Protein AF-A0A2M8LFD6-F1 (afdb_monomer_lite)

Foldseek 3Di:
DDDLLLVQLVCPPPPPNDLVSLLVLLVVLLDPDDDLQSLQASFQSNPPVDADFLSNLVSVLCSQPPPPDDWPAQEDPFQEEEEEELDFAQQPDDPVQRLVVQVVQLPDPPGAQYEYEWEADLADRRISQSVCCVVVVDHLLVQASVVQSVCCVVRSYGYHHQCNRGVSVVSCSSNNNNHPTRGSCSLSRVLSPSYDYPNYAYEYQYQDPVNQVSSVVNCVVSVHHYGYDWDADVPRGIGSHD

InterPro domains:
  IPR000312 Glycosyl transferase, family 3 [PF00591] (81-219)
  IPR005940 Anthranilate phosphoribosyl transferase [PTHR43285] (12-227)
  IPR035902 Nucleoside phosphorylase/phosphoribosyltransferase catalytic domain superfamily [G3DSA:3.40.1030.10] (76-242)
  IPR035902 Nucleoside phosphorylase/phosphoribosyltransferase catalytic domain superfamily [SSF52418] (80-228)

Sequence (242 aa):
MADLFTKATAMLGRNTFNERLLRRCLTALAGPRYNPETAGEFLAAQLDRRVPGIEEVLTALDFLCPVKRRLQRIIVEERVLCTSGTGGSTAKAGVNVTSLATLVAASVPGSARYLKYGNVGSRRQVGSSDLWQQLLKVEPMQLTPLLAKQTLASCGFAVVHAQTVTKRFALVQGARRHATGPTIFNLAGPLTCPFEGQRARYAIGVCRSDLLLNYAGCMSWRGMRGACYTGRIPGRGESDEV

Secondary structure (DSSP, 8-state):
---HHHHHHHHTTSTT--HHHHHHHHHHHTSS---HHHHHHHHHHHHHSS---HHHHHHHHHHHS-TTS----EE-SS-EEEEEE------S----HHHHHHHHHHHSTTPPEEEEEE---SSSS-SHHHHHHHHH---GGG--HHHHHHHHHHHSEEEEEHHHH-THHHHTHHHHHH-SS--HHHHHHHHT--EESTTEEEEEE-S-GGGHHHHHHHHHHTT--EEEE-EEETTTEEES--

Structure (mmCIF, N/CA/C/O backbone):
data_AF-A0A2M8LFD6-F1
#
_entry.id   AF-A0A2M8LFD6-F1
#
loop_
_atom_site.group_PDB
_atom_site.id
_atom_site.type_symbol
_atom_site.label_atom_id
_atom_site.label_alt_id
_atom_site.label_comp_id
_atom_site.label_asym_id
_atom_site.label_entity_id
_atom_site.label_seq_id
_atom_site.pdbx_PDB_ins_code
_atom_site.Cartn_x
_atom_site.Cartn_y
_atom_site.Cartn_z
_atom_site.occupancy
_atom_site.B_iso_or_equiv
_atom_site.auth_seq_id
_atom_site.auth_comp_id
_atom_site.auth_asym_id
_atom_site.auth_atom_id
_atom_site.pdbx_PDB_model_num
ATOM 1 N N . MET A 1 1 ? 24.549 -4.217 -24.745 1.00 56.44 1 MET A N 1
ATOM 2 C CA . MET A 1 1 ? 23.154 -4.723 -24.774 1.00 56.44 1 MET A CA 1
ATOM 3 C C . MET A 1 1 ? 22.370 -4.067 -23.647 1.00 56.44 1 MET A C 1
ATOM 5 O O . MET A 1 1 ? 22.888 -4.041 -22.542 1.00 56.44 1 MET A O 1
ATOM 9 N N . ALA A 1 2 ? 21.158 -3.560 -23.904 1.00 71.50 2 ALA A N 1
ATOM 10 C CA . ALA A 1 2 ? 20.295 -3.012 -22.851 1.00 71.50 2 ALA A CA 1
ATOM 11 C C . ALA A 1 2 ? 19.877 -4.103 -21.846 1.00 71.50 2 ALA A C 1
ATOM 13 O O . ALA A 1 2 ? 19.586 -5.239 -22.255 1.00 71.50 2 ALA A O 1
ATOM 14 N N . ASP A 1 3 ? 19.852 -3.761 -20.556 1.00 92.31 3 ASP A N 1
ATOM 15 C CA . ASP A 1 3 ? 19.447 -4.681 -19.494 1.00 92.31 3 ASP A CA 1
ATOM 16 C C . ASP A 1 3 ? 17.929 -4.956 -19.512 1.00 92.31 3 ASP A C 1
ATOM 18 O O . ASP A 1 3 ? 17.170 -4.385 -20.305 1.00 92.31 3 ASP A O 1
ATOM 22 N N . LEU A 1 4 ? 17.484 -5.903 -18.680 1.00 94.75 4 LEU A N 1
ATOM 23 C CA . LEU A 1 4 ? 16.084 -6.327 -18.614 1.00 94.75 4 LEU A CA 1
ATOM 24 C C . LEU A 1 4 ? 15.128 -5.159 -18.326 1.00 94.75 4 LEU A C 1
ATOM 26 O O . LEU A 1 4 ? 14.065 -5.091 -18.943 1.00 94.75 4 LEU A O 1
ATOM 30 N N . PHE A 1 5 ? 15.487 -4.266 -17.405 1.00 96.00 5 PHE A N 1
ATOM 31 C CA . PHE A 1 5 ? 14.633 -3.165 -16.973 1.00 96.00 5 PHE A CA 1
ATOM 32 C C . PHE A 1 5 ? 14.543 -2.094 -18.051 1.00 96.00 5 PHE A C 1
ATOM 34 O O . PHE A 1 5 ? 13.436 -1.684 -18.383 1.00 96.00 5 PHE A O 1
ATOM 41 N N . THR A 1 6 ? 15.654 -1.731 -18.698 1.00 95.31 6 THR A N 1
ATOM 42 C CA . THR A 1 6 ? 15.631 -0.801 -19.841 1.00 95.31 6 THR A CA 1
ATOM 43 C C . THR A 1 6 ? 14.731 -1.316 -20.969 1.00 95.31 6 THR A C 1
ATOM 45 O O . THR A 1 6 ? 13.903 -0.574 -21.502 1.00 95.31 6 THR A O 1
ATOM 48 N N . LYS A 1 7 ? 14.841 -2.609 -21.309 1.00 93.62 7 LYS A N 1
ATOM 49 C CA . LYS A 1 7 ? 13.980 -3.245 -22.321 1.00 93.62 7 LYS A CA 1
ATOM 50 C C . LYS A 1 7 ? 12.508 -3.226 -21.906 1.00 93.62 7 LYS A C 1
ATOM 52 O O . LYS A 1 7 ? 11.657 -2.896 -22.727 1.00 93.62 7 LYS A O 1
ATOM 57 N N . ALA A 1 8 ? 12.210 -3.552 -20.649 1.00 94.19 8 ALA A N 1
ATOM 58 C CA . ALA A 1 8 ? 10.845 -3.547 -20.131 1.00 94.19 8 ALA A CA 1
ATOM 59 C C . ALA A 1 8 ? 10.237 -2.135 -20.119 1.00 94.19 8 ALA A C 1
ATOM 61 O O . ALA A 1 8 ? 9.099 -1.962 -20.550 1.00 94.19 8 ALA A O 1
ATOM 62 N N . THR A 1 9 ? 11.007 -1.117 -19.726 1.00 94.38 9 THR A N 1
ATOM 63 C CA . THR A 1 9 ? 10.595 0.294 -19.752 1.00 94.38 9 THR A CA 1
ATOM 64 C C . THR A 1 9 ? 10.215 0.755 -21.157 1.00 94.38 9 THR A C 1
ATOM 66 O O . THR A 1 9 ? 9.215 1.451 -21.320 1.00 94.38 9 THR A O 1
ATOM 69 N N . ALA A 1 10 ? 10.963 0.344 -22.187 1.00 91.75 10 ALA A N 1
ATOM 70 C CA . ALA A 1 10 ? 10.659 0.673 -23.583 1.00 91.75 10 ALA A CA 1
ATOM 71 C C . ALA A 1 10 ? 9.382 -0.012 -24.117 1.00 91.75 10 ALA A C 1
ATOM 73 O O . ALA A 1 10 ? 8.817 0.424 -25.121 1.00 91.75 10 ALA A O 1
ATOM 74 N N . MET A 1 11 ? 8.932 -1.085 -23.461 1.00 91.44 11 MET A N 1
ATOM 75 C CA . MET A 1 11 ? 7.720 -1.825 -23.820 1.00 91.44 11 MET A CA 1
ATOM 76 C C . MET A 1 11 ? 6.467 -1.331 -23.085 1.00 91.44 11 MET A C 1
ATOM 78 O O . MET A 1 11 ? 5.365 -1.679 -23.506 1.00 91.44 11 MET A O 1
ATOM 82 N N . LEU A 1 12 ? 6.602 -0.529 -22.020 1.00 87.81 12 LEU A N 1
ATOM 83 C CA . LEU A 1 12 ? 5.459 0.025 -21.286 1.00 87.81 12 LEU A CA 1
ATOM 84 C C . LEU A 1 12 ? 4.526 0.800 -22.229 1.00 87.81 12 LEU A C 1
ATOM 86 O O . LEU A 1 12 ? 4.975 1.622 -23.023 1.00 87.81 12 LEU A O 1
ATOM 90 N N . GLY A 1 13 ? 3.220 0.534 -22.138 1.00 74.25 13 GLY A N 1
ATOM 91 C CA . GLY A 1 13 ? 2.218 1.161 -23.014 1.00 74.25 13 GLY A CA 1
ATOM 92 C C . GLY A 1 13 ? 2.056 0.498 -24.386 1.00 74.25 13 GLY A C 1
ATOM 93 O O . GLY A 1 13 ? 1.177 0.895 -25.140 1.00 74.25 13 GLY A O 1
ATOM 94 N N . ARG A 1 14 ? 2.850 -0.530 -24.703 1.00 78.62 14 ARG A N 1
ATOM 95 C CA . ARG A 1 14 ? 2.693 -1.360 -25.906 1.00 78.62 14 ARG A CA 1
ATOM 96 C C . ARG A 1 14 ? 2.055 -2.699 -25.533 1.00 78.62 14 ARG A C 1
ATOM 98 O O . ARG A 1 14 ? 2.256 -3.182 -24.420 1.00 78.62 14 ARG A O 1
ATOM 105 N N . ASN A 1 15 ? 1.397 -3.359 -26.490 1.00 69.06 15 ASN A N 1
ATOM 106 C CA . ASN A 1 15 ? 0.814 -4.703 -26.306 1.00 69.06 15 ASN A CA 1
ATOM 107 C C . ASN A 1 15 ? 1.843 -5.778 -25.894 1.00 69.06 15 ASN A C 1
ATOM 109 O O . ASN A 1 15 ? 1.478 -6.874 -25.483 1.00 69.06 15 ASN A O 1
ATOM 113 N N . THR A 1 16 ? 3.140 -5.481 -26.000 1.00 72.62 16 THR A N 1
ATOM 114 C CA . THR A 1 16 ? 4.230 -6.381 -25.610 1.00 72.62 16 THR A CA 1
ATOM 115 C C . THR A 1 16 ? 4.526 -6.380 -24.108 1.00 72.62 16 THR A C 1
ATOM 117 O O . THR A 1 16 ? 5.217 -7.285 -23.641 1.00 72.62 16 THR A O 1
ATOM 120 N N . PHE A 1 17 ? 4.049 -5.392 -23.339 1.00 85.06 17 PHE A N 1
ATOM 121 C CA . PHE A 1 17 ? 4.163 -5.416 -21.880 1.00 85.06 17 PHE A CA 1
ATOM 122 C C . PHE A 1 17 ? 2.996 -6.198 -21.273 1.00 85.06 17 PHE A C 1
ATOM 124 O O . PHE A 1 17 ? 1.842 -5.807 -21.414 1.00 85.06 17 PHE A O 1
ATOM 131 N N . ASN A 1 18 ? 3.303 -7.308 -20.604 1.00 88.19 18 ASN A N 1
ATOM 132 C CA . ASN A 1 18 ? 2.319 -8.221 -20.025 1.00 88.19 18 ASN A CA 1
ATOM 133 C C . ASN A 1 18 ? 2.761 -8.731 -18.644 1.00 88.19 18 ASN A C 1
ATOM 135 O O . ASN A 1 18 ? 3.908 -8.518 -18.230 1.00 88.19 18 ASN A O 1
ATOM 139 N N . GLU A 1 19 ? 1.869 -9.457 -17.958 1.00 89.81 19 GLU A N 1
ATOM 140 C CA . GLU A 1 19 ? 2.134 -10.051 -16.639 1.00 89.81 19 GLU A CA 1
ATOM 141 C C . GLU A 1 19 ? 3.457 -10.829 -16.613 1.00 89.81 19 GLU A C 1
ATOM 143 O O . GLU A 1 19 ? 4.256 -10.686 -15.686 1.00 89.81 19 GLU A O 1
ATOM 148 N N . ARG A 1 20 ? 3.723 -11.651 -17.636 1.00 92.19 20 ARG A N 1
ATOM 149 C CA . ARG A 1 20 ? 4.913 -12.510 -17.672 1.00 92.19 20 ARG A CA 1
ATOM 150 C C . ARG A 1 20 ? 6.201 -11.689 -17.662 1.00 92.19 20 ARG A C 1
ATOM 152 O O . ARG A 1 20 ? 7.157 -12.069 -16.983 1.00 92.19 20 ARG A O 1
ATOM 159 N N . LEU A 1 21 ? 6.247 -10.586 -18.409 1.00 94.06 21 LEU A N 1
ATOM 160 C CA . LEU A 1 21 ? 7.395 -9.683 -18.407 1.00 94.06 21 LEU A CA 1
ATOM 161 C C . LEU A 1 21 ? 7.535 -8.974 -17.056 1.00 94.06 21 LEU A C 1
ATOM 163 O O . LEU A 1 21 ? 8.629 -8.988 -16.490 1.00 94.06 21 LEU A O 1
ATOM 167 N N . LEU A 1 22 ? 6.439 -8.441 -16.505 1.00 95.19 22 LEU A N 1
ATOM 168 C CA . LEU A 1 22 ? 6.448 -7.807 -15.187 1.00 95.19 22 LEU A CA 1
ATOM 169 C C . LEU A 1 22 ? 6.961 -8.774 -14.115 1.00 95.19 22 LEU A C 1
ATOM 171 O O . LEU A 1 22 ? 7.905 -8.448 -13.398 1.00 95.19 22 LEU A O 1
ATOM 175 N N . ARG A 1 23 ? 6.425 -9.997 -14.053 1.00 95.12 23 ARG A N 1
ATOM 176 C CA . ARG A 1 23 ? 6.846 -11.034 -13.103 1.00 95.12 23 ARG A CA 1
ATOM 177 C C . ARG A 1 23 ? 8.343 -11.320 -13.204 1.00 95.12 23 ARG A C 1
ATOM 179 O O . ARG A 1 23 ? 9.008 -11.385 -12.174 1.00 95.12 23 ARG A O 1
ATOM 186 N N . ARG A 1 24 ? 8.900 -11.414 -14.419 1.00 95.50 24 ARG A N 1
ATOM 187 C CA . ARG A 1 24 ? 10.352 -11.576 -14.630 1.00 95.50 24 ARG A CA 1
ATOM 188 C C . ARG A 1 24 ? 11.151 -10.397 -14.077 1.00 95.50 24 ARG A C 1
ATOM 190 O O . ARG A 1 24 ? 12.152 -10.627 -13.401 1.00 95.50 24 ARG A O 1
ATOM 197 N N . CYS A 1 25 ? 10.718 -9.162 -14.330 1.00 95.88 25 CYS A N 1
ATOM 198 C CA . CYS A 1 25 ? 11.353 -7.966 -13.773 1.00 95.88 25 CYS A CA 1
ATOM 199 C C . CYS A 1 25 ? 11.304 -7.972 -12.239 1.00 95.88 25 CYS A C 1
ATOM 201 O O . CYS A 1 25 ? 12.325 -7.744 -11.596 1.00 95.88 25 CYS A O 1
ATOM 203 N N . LEU A 1 26 ? 10.154 -8.300 -11.641 1.00 94.88 26 LEU A N 1
ATOM 204 C CA . LEU A 1 26 ? 10.018 -8.372 -10.185 1.00 94.88 26 LEU A CA 1
ATOM 205 C C . LEU A 1 26 ? 10.887 -9.486 -9.584 1.00 94.88 26 LEU A C 1
ATOM 207 O O . LEU A 1 26 ? 11.557 -9.264 -8.581 1.00 94.88 26 LEU A O 1
ATOM 211 N N . THR A 1 27 ? 10.951 -10.667 -10.206 1.00 93.56 27 THR A N 1
ATOM 212 C CA . THR A 1 27 ? 11.872 -11.735 -9.787 1.00 93.56 27 THR A CA 1
ATOM 213 C C . THR A 1 27 ? 13.329 -11.276 -9.845 1.00 93.56 27 THR A C 1
ATOM 215 O O . THR A 1 27 ? 14.079 -11.562 -8.914 1.00 93.56 27 THR A O 1
ATOM 218 N N . ALA A 1 28 ? 13.721 -10.523 -10.877 1.00 94.38 28 ALA A N 1
ATOM 219 C CA . ALA A 1 28 ? 15.073 -9.981 -10.990 1.00 94.38 28 ALA A CA 1
ATOM 220 C C . ALA A 1 28 ? 15.418 -8.993 -9.859 1.00 94.38 28 ALA A C 1
ATOM 222 O O . ALA A 1 28 ? 16.553 -9.006 -9.391 1.00 94.38 28 ALA A O 1
ATOM 223 N N . LEU A 1 29 ? 14.449 -8.217 -9.345 1.00 92.00 29 LEU A N 1
ATOM 224 C CA . LEU A 1 29 ? 14.652 -7.348 -8.169 1.00 92.00 29 LEU A CA 1
ATOM 225 C C . LEU A 1 29 ? 15.006 -8.129 -6.894 1.00 92.00 29 LEU A C 1
ATOM 227 O O . LEU A 1 29 ? 15.661 -7.592 -6.008 1.00 92.00 29 LEU A O 1
ATOM 231 N N . ALA A 1 30 ? 14.560 -9.383 -6.782 1.00 87.06 30 ALA A N 1
ATOM 232 C CA . ALA A 1 30 ? 14.911 -10.267 -5.669 1.00 87.06 30 ALA A CA 1
ATOM 233 C C . ALA A 1 30 ? 16.220 -11.044 -5.904 1.00 87.06 30 ALA A C 1
ATOM 235 O O . ALA A 1 30 ? 16.654 -11.784 -5.022 1.00 87.06 30 ALA A O 1
ATOM 236 N N . GLY A 1 31 ? 16.809 -10.927 -7.096 1.00 86.81 31 GLY A N 1
ATOM 237 C CA . GLY A 1 31 ? 18.052 -11.590 -7.462 1.00 86.81 31 GLY A CA 1
ATOM 238 C C . GLY A 1 31 ? 19.289 -10.888 -6.892 1.00 86.81 31 GLY A C 1
ATOM 239 O O . GLY A 1 31 ? 19.221 -9.733 -6.472 1.00 86.81 31 GLY A O 1
ATOM 240 N N . PRO A 1 32 ? 20.453 -11.560 -6.912 1.00 80.31 32 PRO A N 1
ATOM 241 C CA . PRO A 1 32 ? 21.686 -11.033 -6.325 1.00 80.31 32 PRO A CA 1
ATOM 242 C C . PRO A 1 32 ? 22.299 -9.867 -7.115 1.00 80.31 32 PRO A C 1
ATOM 244 O O . PRO A 1 32 ? 23.189 -9.195 -6.602 1.00 80.31 32 PRO A O 1
ATOM 247 N N . ARG A 1 33 ? 21.890 -9.649 -8.375 1.00 85.75 33 ARG A N 1
ATOM 248 C CA . ARG A 1 33 ? 22.454 -8.615 -9.254 1.00 85.75 33 ARG A CA 1
ATOM 249 C C . ARG A 1 33 ? 21.380 -7.993 -10.143 1.00 85.75 33 ARG A C 1
ATOM 251 O O . ARG A 1 33 ? 20.743 -8.693 -10.927 1.00 85.75 33 ARG A O 1
ATOM 258 N N . TYR A 1 34 ? 21.244 -6.676 -10.056 1.00 93.25 34 TYR A N 1
ATOM 259 C CA . TYR A 1 34 ? 20.526 -5.827 -11.004 1.00 93.25 34 TYR A CA 1
ATOM 260 C C . TYR A 1 34 ? 21.128 -4.417 -10.988 1.00 93.25 34 TYR A C 1
ATOM 262 O O . TYR A 1 34 ? 21.808 -4.056 -10.029 1.00 93.25 34 TYR A O 1
ATOM 270 N N . ASN A 1 35 ? 20.883 -3.624 -12.033 1.00 94.00 35 ASN A N 1
ATOM 271 C CA . ASN A 1 35 ? 21.211 -2.200 -12.014 1.00 94.00 35 ASN A CA 1
ATOM 272 C C . ASN A 1 35 ? 20.077 -1.438 -11.291 1.00 94.00 35 ASN A C 1
ATOM 274 O O . ASN A 1 35 ? 18.942 -1.453 -11.778 1.00 94.00 35 ASN A O 1
ATOM 278 N N . PRO A 1 36 ? 20.333 -0.812 -10.126 1.00 92.94 36 PRO A N 1
ATOM 279 C CA . PRO A 1 36 ? 19.291 -0.159 -9.344 1.00 92.94 36 PRO A CA 1
ATOM 280 C C . PRO A 1 36 ? 18.725 1.101 -10.002 1.00 92.94 36 PRO A C 1
ATOM 282 O O . PRO A 1 36 ? 17.562 1.413 -9.755 1.00 92.94 36 PRO A O 1
ATOM 285 N N . GLU A 1 37 ? 19.486 1.777 -10.864 1.00 94.12 37 GLU A N 1
ATOM 286 C CA . GLU A 1 37 ? 19.035 2.968 -11.587 1.00 94.12 37 GLU A CA 1
ATOM 287 C C . GLU A 1 37 ? 17.986 2.601 -12.634 1.00 94.12 37 GLU A C 1
ATOM 289 O O . GLU A 1 37 ? 16.846 3.058 -12.552 1.00 94.12 37 GLU A O 1
ATOM 294 N N . THR A 1 38 ? 18.317 1.677 -13.541 1.00 96.50 38 THR A N 1
ATOM 295 C CA . THR A 1 38 ? 17.389 1.231 -14.595 1.00 96.50 38 THR A CA 1
ATOM 296 C C . THR A 1 38 ? 16.173 0.510 -14.008 1.00 96.50 38 THR A C 1
ATOM 298 O O . THR A 1 38 ? 15.054 0.658 -14.505 1.00 96.50 38 THR A O 1
ATOM 301 N N . ALA A 1 39 ? 16.347 -0.213 -12.896 1.00 95.88 39 ALA A N 1
ATOM 302 C CA . ALA A 1 39 ? 15.242 -0.778 -12.128 1.00 95.88 39 ALA A CA 1
ATOM 303 C C . ALA A 1 39 ? 14.348 0.301 -11.494 1.00 95.88 39 ALA A C 1
ATOM 305 O O . ALA A 1 39 ? 13.123 0.178 -11.524 1.00 95.88 39 ALA A O 1
ATOM 306 N N . GLY A 1 40 ? 14.933 1.357 -10.926 1.00 94.62 40 GLY A N 1
ATOM 307 C CA . GLY A 1 40 ? 14.196 2.485 -10.363 1.00 94.62 40 GLY A CA 1
ATOM 308 C C . GLY A 1 40 ? 13.379 3.227 -11.418 1.00 94.62 40 GLY A C 1
ATOM 309 O O . GLY A 1 40 ? 12.187 3.470 -11.213 1.00 94.62 40 GLY A O 1
ATOM 310 N N . GLU A 1 41 ? 13.981 3.507 -12.573 1.00 95.25 41 GLU A N 1
ATOM 311 C CA . GLU A 1 41 ? 13.302 4.091 -13.734 1.00 95.25 41 GLU A CA 1
ATOM 312 C C . GLU A 1 41 ? 12.127 3.228 -14.196 1.00 95.25 41 GLU A C 1
ATOM 314 O O . GLU A 1 41 ? 11.018 3.734 -14.373 1.00 95.25 41 GLU A O 1
ATOM 319 N N . PHE A 1 42 ? 12.338 1.915 -14.326 1.00 95.81 42 PHE A N 1
ATOM 320 C CA . PHE A 1 42 ? 11.281 0.969 -14.677 1.00 95.81 42 PHE A CA 1
ATOM 321 C C . PHE A 1 42 ? 10.114 0.995 -13.680 1.00 95.81 42 PHE A C 1
ATOM 323 O O . PHE A 1 42 ? 8.945 0.959 -14.073 1.00 95.81 42 PHE A O 1
ATOM 330 N N . LEU A 1 43 ? 10.407 1.059 -12.379 1.00 94.50 43 LEU A N 1
ATOM 331 C CA . LEU A 1 43 ? 9.377 1.115 -11.343 1.00 94.50 43 LEU A CA 1
ATOM 332 C C . LEU A 1 43 ? 8.591 2.431 -11.357 1.00 94.50 43 LEU A C 1
ATOM 334 O O . LEU A 1 43 ? 7.380 2.401 -11.134 1.00 94.50 43 LEU A O 1
ATOM 338 N N . ALA A 1 44 ? 9.254 3.562 -11.610 1.00 92.56 44 ALA A N 1
ATOM 339 C CA . ALA A 1 44 ? 8.601 4.866 -11.709 1.00 92.56 44 ALA A CA 1
ATOM 340 C C . ALA A 1 44 ? 7.735 4.969 -12.975 1.00 92.56 44 ALA A C 1
ATOM 342 O O . ALA A 1 44 ? 6.581 5.389 -12.908 1.00 92.56 44 ALA A O 1
ATOM 343 N N . ALA A 1 45 ? 8.259 4.512 -14.117 1.00 93.31 45 ALA A N 1
ATOM 344 C CA . ALA A 1 45 ? 7.597 4.606 -15.416 1.00 93.31 45 ALA A CA 1
ATOM 345 C C . ALA A 1 45 ? 6.237 3.887 -15.467 1.00 93.31 45 ALA A C 1
ATOM 347 O O . ALA A 1 45 ? 5.362 4.294 -16.231 1.00 93.31 45 ALA A O 1
ATOM 348 N N . GLN A 1 46 ? 6.039 2.847 -14.647 1.00 91.69 46 GLN A N 1
ATOM 349 C CA . GLN A 1 46 ? 4.770 2.114 -14.553 1.00 91.69 46 GLN A CA 1
ATOM 350 C C . GLN A 1 46 ? 3.593 2.988 -14.114 1.00 91.69 46 GLN A C 1
ATOM 352 O O . GLN A 1 46 ? 2.477 2.746 -14.561 1.00 91.69 46 GLN A O 1
ATOM 357 N N . LEU A 1 47 ? 3.832 3.974 -13.244 1.00 90.56 47 LEU A N 1
ATOM 358 C CA . LEU A 1 47 ? 2.799 4.913 -12.799 1.00 90.56 47 LEU A CA 1
ATOM 359 C C . LEU A 1 47 ? 2.923 6.253 -13.527 1.00 90.56 47 LEU A C 1
ATOM 361 O O . LEU A 1 47 ? 1.911 6.872 -13.815 1.00 90.56 47 LEU A O 1
ATOM 365 N N . ASP A 1 48 ? 4.130 6.702 -13.857 1.00 88.25 48 ASP A N 1
ATOM 366 C CA . ASP A 1 48 ? 4.345 8.004 -14.501 1.00 88.25 48 ASP A CA 1
ATOM 367 C C . ASP A 1 48 ? 3.748 8.082 -15.917 1.00 88.25 48 ASP A C 1
ATOM 369 O O . ASP A 1 48 ? 3.174 9.093 -16.307 1.00 88.25 48 ASP A O 1
ATOM 373 N N . ARG A 1 49 ? 3.827 6.991 -16.689 1.00 87.75 49 ARG A N 1
ATOM 374 C CA . ARG A 1 49 ? 3.473 7.004 -18.120 1.00 87.75 49 ARG A CA 1
ATOM 375 C C . ARG A 1 49 ? 2.084 6.459 -18.436 1.00 87.75 49 ARG A C 1
ATOM 377 O O . ARG A 1 49 ? 1.631 6.588 -19.570 1.00 87.75 49 ARG A O 1
ATOM 384 N N . ARG A 1 50 ? 1.449 5.764 -17.490 1.00 90.06 50 ARG A N 1
ATOM 385 C CA . ARG A 1 50 ? 0.188 5.040 -17.712 1.00 90.06 50 ARG A CA 1
ATOM 386 C C . ARG A 1 50 ? -0.542 4.738 -16.410 1.00 90.06 50 ARG A C 1
ATOM 388 O O . ARG A 1 50 ? -0.001 4.885 -15.317 1.00 90.06 50 ARG A O 1
ATOM 395 N N . VAL A 1 51 ? -1.770 4.259 -16.561 1.00 91.69 51 VAL A N 1
ATOM 396 C CA . VAL A 1 51 ? -2.556 3.640 -15.494 1.00 91.69 51 VAL A CA 1
ATOM 397 C C . VAL A 1 51 ? -2.295 2.127 -15.540 1.00 91.69 51 VAL A C 1
ATOM 399 O O . VAL A 1 51 ? -2.648 1.498 -16.540 1.00 91.69 51 VAL A O 1
ATOM 402 N N . PRO A 1 52 ? -1.648 1.515 -14.530 1.00 93.06 52 PRO A N 1
ATOM 403 C CA . PRO A 1 52 ? -1.509 0.064 -14.468 1.00 93.06 52 PRO A CA 1
ATOM 404 C C . PRO A 1 52 ? -2.871 -0.623 -14.324 1.00 93.06 52 PRO A C 1
ATOM 406 O O . PRO A 1 52 ? -3.755 -0.156 -13.599 1.00 93.06 52 PRO A O 1
ATOM 409 N N . GLY A 1 53 ? -3.025 -1.754 -15.006 1.00 93.50 53 GLY A N 1
ATOM 410 C CA . GLY A 1 53 ? -4.183 -2.632 -14.900 1.00 93.50 53 GLY A CA 1
ATOM 411 C C . GLY A 1 53 ? -4.183 -3.459 -13.613 1.00 93.50 53 GLY A C 1
ATOM 412 O O . GLY A 1 53 ? -3.185 -3.549 -12.895 1.00 93.50 53 GLY A O 1
ATOM 413 N N . ILE A 1 54 ? -5.318 -4.110 -13.345 1.00 95.12 54 ILE A N 1
ATOM 414 C CA . ILE A 1 54 ? -5.527 -4.957 -12.159 1.00 95.12 54 ILE A CA 1
ATOM 415 C C . ILE A 1 54 ? -4.457 -6.053 -12.068 1.00 95.12 54 ILE A C 1
ATOM 417 O O . ILE A 1 54 ? -3.825 -6.212 -11.027 1.00 95.12 54 ILE A O 1
ATOM 421 N N . GLU A 1 55 ? -4.198 -6.770 -13.165 1.00 94.56 55 GLU A N 1
ATOM 422 C CA . GLU A 1 55 ? -3.217 -7.864 -13.205 1.00 94.56 55 GLU A CA 1
ATOM 423 C C . GLU A 1 55 ? -1.803 -7.403 -12.827 1.00 94.56 55 GLU A C 1
ATOM 425 O O . GLU A 1 55 ? -1.086 -8.112 -12.123 1.00 94.56 55 GLU A O 1
ATOM 430 N N . GLU A 1 56 ? -1.402 -6.192 -13.225 1.00 95.38 56 GLU A N 1
ATOM 431 C CA . GLU A 1 56 ? -0.082 -5.642 -12.897 1.00 95.38 56 GLU A CA 1
ATOM 432 C C . GLU A 1 56 ? 0.051 -5.379 -11.390 1.00 95.38 56 GLU A C 1
ATOM 434 O O . GLU A 1 56 ? 1.049 -5.759 -10.766 1.00 95.38 56 GLU A O 1
ATOM 439 N N . VAL A 1 57 ? -0.981 -4.787 -10.779 1.00 96.12 57 VAL A N 1
ATOM 440 C CA . VAL A 1 57 ? -1.023 -4.541 -9.329 1.00 96.12 57 VAL A CA 1
ATOM 441 C C . VAL A 1 57 ? -1.057 -5.862 -8.558 1.00 96.12 57 VAL A C 1
ATOM 443 O O . VAL A 1 57 ? -0.316 -6.019 -7.585 1.00 96.12 57 VAL A O 1
ATOM 446 N N . LEU A 1 58 ? 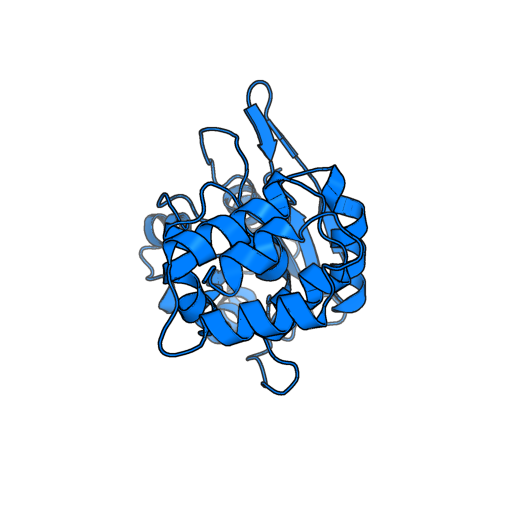-1.854 -6.835 -9.006 1.00 95.12 58 LEU A N 1
ATOM 447 C CA . LEU A 1 58 ? -1.926 -8.164 -8.395 1.00 95.12 58 LEU A CA 1
ATOM 448 C C . LEU A 1 58 ? -0.617 -8.949 -8.546 1.00 95.12 58 LEU A C 1
ATOM 450 O O . LEU A 1 58 ? -0.224 -9.660 -7.626 1.00 95.12 58 LEU A O 1
ATOM 454 N N . THR A 1 59 ? 0.118 -8.765 -9.643 1.00 95.75 59 THR A N 1
ATOM 455 C CA . THR A 1 59 ? 1.454 -9.353 -9.831 1.00 95.75 59 THR A CA 1
ATOM 456 C C . THR A 1 59 ? 2.458 -8.774 -8.838 1.00 95.75 59 THR A C 1
ATOM 458 O O . THR A 1 59 ? 3.255 -9.507 -8.248 1.00 95.75 59 THR A O 1
ATOM 461 N N . ALA A 1 60 ? 2.409 -7.459 -8.602 1.00 95.62 60 ALA A N 1
ATOM 462 C CA . ALA A 1 60 ? 3.213 -6.819 -7.565 1.00 95.62 60 ALA A CA 1
ATOM 463 C C . ALA A 1 60 ? 2.798 -7.266 -6.152 1.00 95.62 60 ALA A C 1
ATOM 465 O O . ALA A 1 60 ? 3.664 -7.468 -5.296 1.00 95.62 60 ALA A O 1
ATOM 466 N N . LEU A 1 61 ? 1.499 -7.471 -5.911 1.00 94.31 61 LEU A N 1
ATOM 467 C CA . LEU A 1 61 ? 0.981 -8.021 -4.659 1.00 94.31 61 LEU A CA 1
ATOM 468 C C . LEU A 1 61 ? 1.468 -9.454 -4.424 1.00 94.31 61 LEU A C 1
ATOM 470 O O . LEU A 1 61 ? 2.000 -9.722 -3.352 1.00 94.31 61 LEU A O 1
ATOM 474 N N . ASP A 1 62 ? 1.362 -10.346 -5.410 1.00 93.31 62 ASP A N 1
ATOM 475 C CA . ASP A 1 62 ? 1.875 -11.720 -5.327 1.00 93.31 62 ASP A CA 1
ATOM 476 C C . ASP A 1 62 ? 3.397 -11.732 -5.124 1.00 93.31 62 ASP A C 1
ATOM 478 O O . ASP A 1 62 ? 3.927 -12.516 -4.337 1.00 93.31 62 ASP A O 1
ATOM 482 N N . PHE A 1 63 ? 4.122 -10.791 -5.738 1.00 93.75 63 PHE A N 1
ATOM 483 C CA . PHE A 1 63 ? 5.535 -10.615 -5.431 1.00 93.75 63 PHE A CA 1
ATOM 484 C C . PHE A 1 63 ? 5.763 -10.219 -3.968 1.00 93.75 63 PHE A C 1
ATOM 486 O O . PHE A 1 63 ? 6.693 -10.737 -3.362 1.00 93.75 63 PHE A O 1
ATOM 493 N N . LEU A 1 64 ? 4.984 -9.313 -3.372 1.00 91.62 64 LEU A N 1
ATOM 494 C CA . LEU A 1 64 ? 5.171 -8.906 -1.971 1.00 91.62 64 LEU A CA 1
ATOM 495 C C . LEU A 1 64 ? 4.697 -9.973 -0.979 1.00 91.62 64 LEU A C 1
ATOM 497 O O . LEU A 1 64 ? 5.337 -10.198 0.053 1.00 91.62 64 LEU A O 1
ATOM 501 N N . CYS A 1 65 ? 3.596 -10.638 -1.295 1.00 87.88 65 CYS A N 1
ATOM 502 C CA . CYS A 1 65 ? 2.935 -11.642 -0.485 1.00 87.88 65 CYS A CA 1
ATOM 503 C C . CYS A 1 65 ? 2.525 -12.834 -1.366 1.00 87.88 65 CYS A C 1
ATOM 505 O O . CYS A 1 65 ? 1.364 -12.936 -1.765 1.00 87.88 65 CYS A O 1
ATOM 507 N N . PRO A 1 66 ? 3.457 -13.763 -1.640 1.00 82.06 66 PRO A N 1
ATOM 508 C CA . PRO A 1 66 ? 3.144 -14.941 -2.434 1.00 82.06 66 PRO A CA 1
ATOM 509 C C . PRO A 1 66 ? 2.065 -15.772 -1.746 1.00 82.06 66 PRO A C 1
ATOM 511 O O . PRO A 1 66 ? 2.194 -16.055 -0.553 1.00 82.06 66 PRO A O 1
ATOM 514 N N . VAL A 1 67 ? 1.060 -16.234 -2.495 1.00 65.31 67 VAL A N 1
ATOM 515 C CA . VAL A 1 67 ? -0.084 -17.021 -1.973 1.00 65.31 67 VAL A CA 1
ATOM 516 C C . VAL A 1 67 ? 0.359 -18.237 -1.140 1.00 65.31 67 VAL A C 1
ATOM 518 O O . VAL A 1 67 ? -0.307 -18.632 -0.187 1.00 65.31 67 VAL A O 1
ATOM 521 N N . LYS A 1 68 ? 1.535 -18.806 -1.438 1.00 55.81 68 LYS A N 1
ATOM 522 C CA . LYS A 1 68 ? 2.121 -19.943 -0.704 1.00 55.81 68 LYS A CA 1
ATOM 523 C C . LYS A 1 68 ? 2.643 -19.598 0.701 1.00 55.81 68 LYS A C 1
ATOM 525 O O . LYS A 1 68 ? 3.067 -20.500 1.420 1.00 55.81 68 LYS A O 1
ATOM 530 N N . ARG A 1 69 ? 2.673 -18.323 1.108 1.00 61.56 69 ARG A N 1
ATOM 531 C CA . ARG A 1 69 ? 3.123 -17.907 2.444 1.00 61.56 69 ARG A CA 1
ATOM 532 C C . ARG A 1 69 ? 1.943 -17.661 3.373 1.00 61.56 69 ARG A C 1
ATOM 534 O O . ARG A 1 69 ? 1.071 -16.844 3.102 1.00 61.56 69 ARG A O 1
ATOM 541 N N . ARG A 1 70 ? 1.982 -18.308 4.538 1.00 59.00 70 ARG A N 1
ATOM 542 C CA . ARG A 1 70 ? 1.061 -18.031 5.641 1.00 59.00 70 ARG A CA 1
ATOM 543 C C . ARG A 1 70 ? 1.427 -16.678 6.258 1.00 59.00 70 ARG A C 1
ATOM 545 O O . ARG A 1 70 ? 2.372 -16.595 7.039 1.00 59.00 70 ARG A O 1
ATOM 552 N N . LEU A 1 71 ? 0.708 -15.619 5.887 1.00 67.88 71 LEU A N 1
ATOM 553 C CA . LEU A 1 71 ? 0.783 -14.354 6.618 1.00 67.88 71 LEU A CA 1
ATOM 554 C C . LEU A 1 71 ? 0.266 -14.545 8.051 1.00 67.88 71 LEU A C 1
ATOM 556 O O . LEU A 1 71 ? -0.638 -15.349 8.301 1.00 67.88 71 LEU A O 1
ATOM 560 N N . GLN A 1 72 ? 0.821 -13.779 8.992 1.00 75.44 72 GLN A N 1
ATOM 561 C CA . GLN A 1 72 ? 0.271 -13.663 10.342 1.00 75.44 72 GLN A CA 1
ATOM 562 C C . GLN A 1 72 ? -1.034 -12.869 10.286 1.00 75.44 72 GLN A C 1
ATOM 564 O O . GLN A 1 72 ? -1.025 -11.642 10.337 1.00 75.44 72 GLN A O 1
ATOM 569 N N . ARG A 1 73 ? -2.149 -13.583 10.132 1.00 83.25 73 ARG A N 1
ATOM 570 C CA . ARG A 1 73 ? -3.479 -12.985 10.005 1.00 83.25 73 ARG A CA 1
ATOM 571 C C . ARG A 1 73 ? -3.960 -12.376 11.320 1.00 83.25 73 ARG A C 1
ATOM 573 O O . ARG A 1 73 ? -3.868 -13.012 12.370 1.00 83.25 73 ARG A O 1
ATOM 580 N N . ILE A 1 74 ? -4.554 -11.192 11.228 1.00 86.19 74 ILE A N 1
ATOM 581 C CA . ILE A 1 74 ? -5.315 -10.550 12.299 1.00 86.19 74 ILE A CA 1
ATOM 582 C C . ILE A 1 74 ? -6.788 -10.810 12.001 1.00 86.19 74 ILE A C 1
ATOM 584 O O . ILE A 1 74 ? -7.397 -10.108 11.196 1.00 86.19 74 ILE A O 1
ATOM 588 N N . ILE A 1 75 ? -7.337 -11.856 12.615 1.00 88.50 75 ILE A N 1
ATOM 589 C CA . ILE A 1 75 ? -8.753 -12.204 12.485 1.00 88.50 75 ILE A CA 1
ATOM 590 C C . ILE A 1 75 ? -9.531 -11.432 13.544 1.00 88.50 75 ILE A C 1
ATOM 592 O O . ILE A 1 75 ? -9.191 -11.510 14.727 1.00 88.50 75 ILE A O 1
ATOM 596 N N . VAL A 1 76 ? -10.567 -10.713 13.118 1.00 85.88 76 VAL A N 1
ATOM 597 C CA . VAL A 1 76 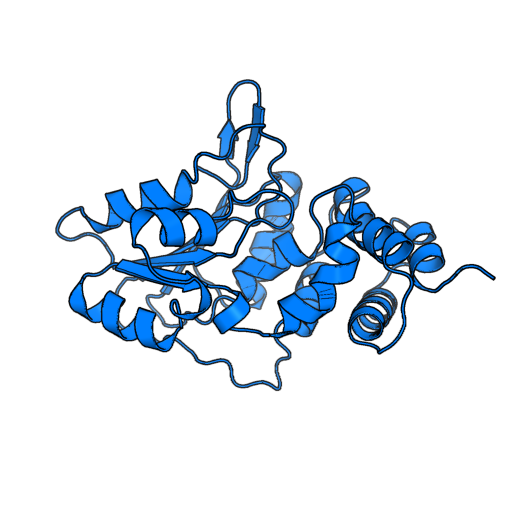? -11.464 -9.989 14.024 1.00 85.88 76 VAL A CA 1
ATOM 598 C C . VAL A 1 76 ? -12.916 -10.417 13.869 1.00 85.88 76 VAL A C 1
ATOM 600 O O . VAL A 1 76 ? -13.406 -10.679 12.769 1.00 85.88 76 VAL A O 1
ATOM 603 N N . GLU A 1 77 ? -13.613 -10.433 15.000 1.00 86.00 77 GLU A N 1
ATOM 604 C CA . GLU A 1 77 ? -15.038 -10.772 15.104 1.00 86.00 77 GLU A CA 1
ATOM 605 C C . GLU A 1 77 ? -15.920 -9.526 15.286 1.00 86.00 77 GLU A C 1
ATOM 607 O O . GLU A 1 77 ? -17.139 -9.556 15.094 1.00 86.00 77 GLU A O 1
ATOM 612 N N . GLU A 1 78 ? -15.299 -8.395 15.612 1.00 88.62 78 GLU A N 1
ATOM 613 C CA . GLU A 1 78 ? -15.953 -7.113 15.849 1.00 88.62 78 GLU A CA 1
ATOM 614 C C . GLU A 1 78 ? -15.811 -6.154 14.663 1.00 88.62 78 GLU A C 1
ATOM 616 O O . GLU A 1 78 ? -15.060 -6.398 13.716 1.00 88.62 78 GLU A O 1
ATOM 621 N N . ARG A 1 79 ? -16.564 -5.048 14.703 1.00 92.50 79 ARG A N 1
ATOM 622 C CA . ARG A 1 79 ? -16.482 -3.992 13.688 1.00 92.50 79 ARG A CA 1
ATOM 623 C C . ARG A 1 79 ? -15.141 -3.281 13.817 1.00 92.50 79 ARG A C 1
ATOM 625 O O . ARG A 1 79 ? -14.912 -2.564 14.787 1.00 92.50 79 ARG A O 1
ATOM 632 N N . VAL A 1 80 ? -14.278 -3.480 12.828 1.00 95.00 80 VAL A N 1
ATOM 633 C CA . VAL A 1 80 ? -12.963 -2.842 12.771 1.00 95.00 80 VAL A CA 1
ATOM 634 C C . VAL A 1 80 ? -12.762 -2.245 11.378 1.00 95.00 80 VAL A C 1
ATOM 636 O O . VAL A 1 80 ? -12.963 -2.928 10.367 1.00 95.00 80 VAL A O 1
ATOM 639 N N . LEU A 1 81 ? -12.357 -0.976 11.328 1.00 96.31 81 LEU A N 1
ATOM 640 C CA . LEU A 1 81 ? -11.996 -0.267 10.106 1.00 96.31 81 LEU A CA 1
ATOM 641 C C . LEU A 1 81 ? -10.471 -0.166 9.985 1.00 96.31 81 LEU A C 1
ATOM 643 O O . LEU A 1 81 ? -9.803 0.460 10.805 1.00 96.31 81 LEU A O 1
ATOM 647 N N . CYS A 1 82 ? -9.919 -0.776 8.941 1.00 95.69 82 CYS A N 1
ATOM 648 C CA . CYS A 1 82 ? -8.523 -0.637 8.566 1.00 95.69 82 CYS A CA 1
ATOM 649 C C . CYS A 1 82 ? -8.342 0.558 7.627 1.00 95.69 82 CYS A C 1
ATOM 651 O O . CYS A 1 82 ? -8.902 0.581 6.530 1.00 95.69 82 CYS A O 1
ATOM 653 N N . THR A 1 83 ? -7.512 1.521 8.017 1.00 95.62 83 THR A N 1
ATOM 654 C CA . THR A 1 83 ? -7.189 2.693 7.202 1.00 95.62 83 THR A CA 1
ATOM 655 C C . THR A 1 83 ? -5.762 2.613 6.669 1.00 95.62 83 THR A C 1
ATOM 657 O O . THR A 1 83 ? -4.814 2.220 7.356 1.00 95.62 83 THR A O 1
ATOM 660 N N . SER A 1 84 ? -5.583 2.983 5.406 1.00 94.12 84 SER A N 1
ATOM 661 C CA . SER A 1 84 ? -4.276 3.024 4.741 1.00 94.12 84 SER A CA 1
ATOM 662 C C . SER A 1 84 ? -4.316 3.979 3.554 1.00 94.12 84 SER A C 1
ATOM 664 O O . SER A 1 84 ? -5.392 4.389 3.139 1.00 94.12 84 SER A O 1
ATOM 666 N N . GLY A 1 85 ? -3.149 4.335 3.033 1.00 91.88 85 GLY A N 1
ATOM 667 C CA . GLY A 1 85 ? -3.014 5.141 1.826 1.00 91.88 85 GLY A CA 1
ATOM 668 C C . GLY A 1 85 ? -1.958 4.517 0.925 1.00 91.88 85 GLY A C 1
ATOM 669 O O . GLY A 1 85 ? -1.019 3.877 1.417 1.00 91.88 85 GLY A O 1
ATOM 670 N N . THR A 1 86 ? -2.107 4.656 -0.390 1.00 91.44 86 THR A N 1
ATOM 671 C CA . THR A 1 86 ? -1.103 4.184 -1.356 1.00 91.44 86 THR A CA 1
ATOM 672 C C . THR A 1 86 ? 0.211 4.969 -1.251 1.00 91.44 86 THR A C 1
ATOM 674 O O . THR A 1 86 ? 1.267 4.526 -1.712 1.00 91.44 86 THR A O 1
ATOM 677 N N . GLY A 1 87 ? 0.181 6.150 -0.637 1.00 85.81 87 GLY A N 1
ATOM 678 C CA . GLY A 1 87 ? 1.233 7.147 -0.692 1.00 85.81 87 GLY A CA 1
ATOM 679 C C . GLY A 1 87 ? 1.432 7.677 -2.107 1.00 85.81 87 GLY A C 1
ATOM 680 O O . GLY A 1 87 ? 0.724 7.329 -3.055 1.00 85.81 87 GLY A O 1
ATOM 681 N N . GLY A 1 88 ? 2.479 8.482 -2.266 1.00 78.38 88 GLY A N 1
ATOM 682 C CA . GLY A 1 88 ? 2.876 8.994 -3.574 1.00 78.38 88 GLY A CA 1
ATOM 683 C C . GLY A 1 88 ? 2.119 10.238 -4.033 1.00 78.38 88 GLY A C 1
ATOM 684 O O . GLY A 1 88 ? 2.272 10.627 -5.187 1.00 78.38 88 GLY A O 1
ATOM 685 N N . SER A 1 89 ? 1.353 10.870 -3.139 1.00 71.19 89 SER A N 1
ATOM 686 C CA . SER A 1 89 ? 0.802 12.207 -3.355 1.00 71.19 89 SER A CA 1
ATOM 687 C C . SER A 1 89 ? 1.907 13.209 -3.713 1.00 71.19 89 SER A C 1
ATOM 689 O O . SER A 1 89 ? 2.967 13.255 -3.079 1.00 71.19 89 SER A O 1
ATOM 691 N N . THR A 1 90 ? 1.659 14.023 -4.739 1.00 61.72 90 THR A N 1
ATOM 692 C CA . THR A 1 90 ? 2.536 15.134 -5.142 1.00 61.72 90 THR A CA 1
ATOM 693 C C . THR A 1 90 ? 2.360 16.364 -4.249 1.00 61.72 90 THR A C 1
ATOM 695 O O . THR A 1 90 ? 3.131 17.323 -4.360 1.00 61.72 90 THR A O 1
ATOM 698 N N . ALA A 1 91 ? 1.368 16.357 -3.351 1.00 59.25 91 ALA A N 1
ATOM 699 C CA . ALA A 1 91 ? 1.097 17.453 -2.437 1.00 59.25 91 ALA A CA 1
ATOM 700 C C . ALA A 1 91 ? 2.279 17.664 -1.471 1.00 59.25 91 ALA A C 1
ATOM 702 O O . ALA A 1 91 ? 2.598 16.829 -0.628 1.00 59.25 91 ALA A O 1
ATOM 703 N N . LYS A 1 92 ? 2.948 18.817 -1.582 1.00 53.72 92 LYS A N 1
ATOM 704 C CA . LYS A 1 92 ? 4.246 19.111 -0.940 1.00 53.72 92 LYS A CA 1
ATOM 705 C C . LYS A 1 92 ? 4.272 19.229 0.600 1.00 53.72 92 LYS A C 1
ATOM 707 O O . LYS A 1 92 ? 5.319 19.595 1.124 1.00 53.72 92 LYS A O 1
ATOM 712 N N . ALA A 1 93 ? 3.230 18.871 1.352 1.00 53.03 93 ALA A N 1
ATOM 713 C CA . ALA A 1 93 ? 3.380 18.662 2.799 1.00 53.03 93 ALA A CA 1
ATOM 714 C C . ALA A 1 93 ? 2.431 17.568 3.296 1.00 53.03 93 ALA A C 1
ATOM 716 O O . ALA A 1 93 ? 1.213 17.740 3.266 1.00 53.03 93 ALA A O 1
ATOM 717 N N . GLY A 1 94 ? 3.031 16.459 3.731 1.00 59.66 94 GLY A N 1
ATOM 718 C CA . GLY A 1 94 ? 2.369 15.317 4.341 1.00 59.66 94 GLY A CA 1
ATOM 719 C C . GLY A 1 94 ? 2.009 15.627 5.782 1.00 59.66 94 GLY A C 1
ATOM 720 O O . GLY A 1 94 ? 2.778 15.355 6.699 1.00 59.66 94 GLY A O 1
ATOM 721 N N . VAL A 1 95 ? 0.824 16.188 5.982 1.00 63.31 95 VAL A N 1
ATOM 722 C CA . VAL A 1 95 ? 0.115 15.903 7.223 1.00 63.31 95 VAL A CA 1
ATOM 723 C C . VAL A 1 95 ? -0.385 14.476 7.030 1.00 63.31 95 VAL A C 1
ATOM 725 O O . VAL A 1 95 ? -1.017 14.186 6.022 1.00 63.31 95 VAL A O 1
ATOM 728 N N . ASN A 1 96 ? -0.024 13.562 7.924 1.00 81.44 96 ASN A N 1
ATOM 729 C CA . ASN A 1 96 ? -0.510 12.180 7.926 1.00 81.44 96 ASN A CA 1
ATOM 730 C C . ASN A 1 96 ? -2.012 12.179 8.297 1.00 81.44 96 ASN A C 1
ATOM 732 O O . ASN A 1 96 ? -2.389 11.655 9.349 1.00 81.44 96 ASN A O 1
ATOM 736 N N . VAL A 1 97 ? -2.853 12.843 7.492 1.00 85.06 97 VAL A N 1
ATOM 737 C CA . VAL A 1 97 ? -4.229 13.210 7.852 1.00 85.06 97 VAL A CA 1
ATOM 738 C C . VAL A 1 97 ? -5.040 11.960 8.129 1.00 85.06 97 VAL A C 1
ATOM 740 O O . VAL A 1 97 ? -5.641 11.874 9.190 1.00 85.06 97 VAL A O 1
ATOM 743 N N . THR A 1 98 ? -4.948 10.929 7.290 1.00 87.06 98 THR A N 1
ATOM 744 C CA . THR A 1 98 ? -5.603 9.637 7.522 1.00 87.06 98 THR A CA 1
ATOM 745 C C . THR A 1 98 ? -5.166 9.031 8.847 1.00 87.06 98 THR A C 1
ATOM 747 O O . THR A 1 98 ? -5.995 8.492 9.572 1.00 87.06 98 THR A O 1
ATOM 750 N N . SER A 1 99 ? -3.880 9.109 9.206 1.00 89.88 99 SER A N 1
ATOM 751 C CA . SER A 1 99 ? -3.391 8.565 10.482 1.00 89.88 99 SER A CA 1
ATOM 752 C C . SER A 1 99 ? -3.993 9.303 11.680 1.00 89.88 99 SER A C 1
ATOM 754 O O . SER A 1 99 ? -4.479 8.655 12.604 1.00 89.88 99 SER A O 1
ATOM 756 N N . LEU A 1 100 ? -4.007 10.638 11.643 1.00 90.38 100 LEU A N 1
ATOM 757 C CA . LEU A 1 100 ? -4.567 11.471 12.710 1.00 90.38 100 LEU A CA 1
ATOM 758 C C . LEU A 1 100 ? -6.096 11.359 12.778 1.00 90.38 100 LEU A C 1
ATOM 760 O O . LEU A 1 100 ? -6.646 11.177 13.859 1.00 90.38 100 LEU A O 1
ATOM 764 N N . ALA A 1 101 ? -6.780 11.376 11.636 1.00 90.00 101 ALA A N 1
ATOM 765 C CA . ALA A 1 101 ? -8.222 11.177 11.535 1.00 90.00 101 ALA A CA 1
ATOM 766 C C . ALA A 1 101 ? -8.635 9.800 12.065 1.00 90.00 101 ALA A C 1
ATOM 768 O O . ALA A 1 101 ? -9.627 9.691 12.774 1.00 90.00 101 ALA A O 1
ATOM 769 N N . THR A 1 102 ? -7.844 8.755 11.793 1.00 91.88 102 THR A N 1
ATOM 770 C CA . THR A 1 102 ? -8.078 7.413 12.354 1.00 91.88 102 THR A CA 1
ATOM 771 C C . THR A 1 102 ? -7.969 7.425 13.878 1.00 91.88 102 THR A C 1
ATOM 773 O O . THR A 1 102 ? -8.795 6.812 14.546 1.00 91.88 102 THR A O 1
ATOM 776 N N . LEU A 1 103 ? -6.978 8.128 14.434 1.00 92.06 103 LEU A N 1
ATOM 777 C CA . LEU A 1 103 ? -6.805 8.242 15.884 1.00 92.06 103 LEU A CA 1
ATOM 778 C C . LEU A 1 103 ? -7.970 8.984 16.544 1.00 92.06 103 LEU A C 1
ATOM 780 O O . LEU A 1 103 ? -8.501 8.517 17.546 1.00 92.06 103 LEU A O 1
ATOM 784 N N . VAL A 1 104 ? -8.384 10.112 15.961 1.00 93.50 104 VAL A N 1
ATOM 785 C CA . VAL A 1 104 ? -9.542 10.885 16.432 1.00 93.50 104 VAL A CA 1
ATOM 786 C C . VAL A 1 104 ? -10.820 10.055 16.328 1.00 93.50 104 VAL A C 1
ATOM 788 O O . VAL A 1 104 ? -11.601 10.006 17.268 1.00 93.50 104 VAL A O 1
ATOM 791 N N . ALA A 1 105 ? -11.032 9.349 15.219 1.00 93.56 105 ALA A N 1
ATOM 792 C CA . ALA A 1 105 ? -12.214 8.513 15.048 1.00 93.56 105 ALA A CA 1
ATOM 793 C C . ALA A 1 105 ? -12.254 7.354 16.059 1.00 93.56 105 ALA A C 1
ATOM 795 O O . ALA A 1 105 ? -13.333 7.011 16.539 1.00 93.56 105 ALA A O 1
ATOM 796 N N . ALA A 1 106 ? -11.094 6.793 16.415 1.00 94.00 106 ALA A N 1
ATOM 797 C CA . ALA A 1 106 ? -10.969 5.740 17.420 1.00 94.00 106 ALA A CA 1
ATOM 798 C C . ALA A 1 106 ? -11.206 6.223 18.858 1.00 94.00 106 ALA A C 1
ATOM 800 O O . ALA A 1 106 ? -11.556 5.412 19.711 1.00 94.00 106 ALA A O 1
ATOM 801 N N . SER A 1 107 ? -11.027 7.518 19.143 1.00 93.50 107 SER A N 1
ATOM 802 C CA . SER A 1 107 ? -11.268 8.071 20.481 1.00 93.50 107 SER A CA 1
ATOM 803 C C . SER A 1 107 ? -12.742 8.385 20.754 1.00 93.50 107 SER A C 1
ATOM 805 O O . SER A 1 107 ? -13.108 8.626 21.904 1.00 93.50 107 SER A O 1
ATOM 807 N N . VAL A 1 108 ? -13.602 8.361 19.729 1.00 94.88 108 VAL A N 1
ATOM 808 C CA . VAL A 1 108 ? -15.042 8.603 19.884 1.00 94.88 108 VAL A CA 1
ATOM 809 C C . VAL A 1 108 ? -15.701 7.409 20.596 1.00 94.88 108 VAL A C 1
ATOM 811 O O . VAL A 1 108 ? -15.609 6.281 20.095 1.00 94.88 108 VAL A O 1
ATOM 814 N N . PRO A 1 109 ? -16.408 7.618 21.725 1.00 91.56 109 PRO A N 1
ATOM 815 C CA . PRO A 1 109 ? -17.114 6.549 22.429 1.00 91.56 109 PRO A CA 1
ATOM 816 C C . PRO A 1 109 ? -18.122 5.819 21.532 1.00 91.56 109 PRO A C 1
ATOM 818 O O . PRO A 1 109 ? -18.894 6.444 20.808 1.00 91.56 109 PRO A O 1
ATOM 821 N N . GLY A 1 110 ? -18.122 4.484 21.579 1.00 89.31 110 GLY A N 1
ATOM 822 C CA . GLY A 1 110 ? -19.026 3.650 20.774 1.00 89.31 110 GLY A CA 1
ATOM 823 C C . GLY A 1 110 ? -18.676 3.565 19.281 1.00 89.31 110 GLY A C 1
ATOM 824 O O . GLY A 1 110 ? -19.433 2.968 18.513 1.00 89.31 110 GLY A O 1
ATOM 825 N N . SER A 1 111 ? -17.545 4.137 18.855 1.00 92.25 111 SER A N 1
ATOM 826 C CA . SER A 1 111 ? -17.043 3.980 17.490 1.00 92.25 111 SER A CA 1
ATOM 827 C C . SER A 1 111 ? -16.604 2.538 17.194 1.00 92.25 111 SER A C 1
ATOM 829 O O . SER A 1 111 ? -16.478 1.690 18.081 1.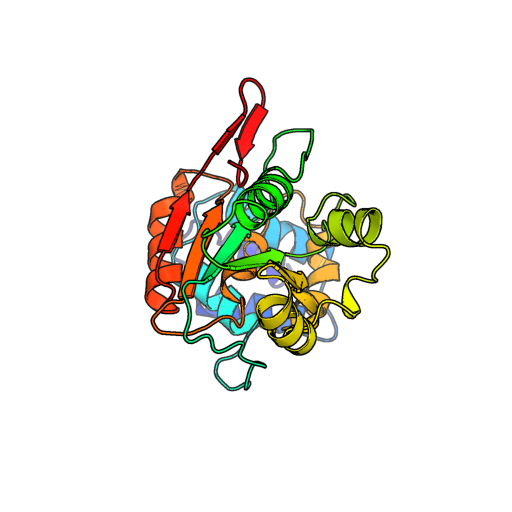00 92.25 111 SER A O 1
ATOM 831 N N . ALA A 1 112 ? -16.397 2.231 15.909 1.00 93.62 112 ALA A N 1
ATOM 832 C CA . ALA A 1 112 ? -15.732 0.989 15.524 1.00 93.62 112 ALA A CA 1
ATOM 833 C C . ALA A 1 112 ? -14.302 0.956 16.086 1.00 93.62 112 ALA A C 1
ATOM 835 O O . ALA A 1 112 ? -13.726 1.985 16.414 1.00 93.62 112 ALA A O 1
ATOM 836 N N . ARG A 1 113 ? -13.684 -0.221 16.132 1.00 95.31 113 ARG A N 1
ATOM 837 C CA . ARG A 1 113 ? -12.238 -0.287 16.359 1.00 95.31 113 ARG A CA 1
ATOM 838 C C . ARG A 1 113 ? -11.494 0.138 15.094 1.00 95.31 113 ARG A C 1
ATOM 840 O O . ARG A 1 113 ? -11.995 -0.052 13.985 1.00 95.31 113 ARG A O 1
ATOM 847 N N . TYR A 1 114 ? -10.279 0.649 15.232 1.00 95.88 114 TYR A N 1
ATOM 848 C CA . TYR A 1 114 ? -9.504 1.141 14.097 1.00 95.88 114 TYR A CA 1
ATOM 849 C C . TYR A 1 114 ? -8.111 0.528 14.040 1.00 95.88 114 TYR A C 1
ATOM 851 O O . TYR A 1 114 ? -7.381 0.487 15.027 1.00 95.88 114 TYR A O 1
ATOM 859 N N . LEU A 1 115 ? -7.722 0.084 12.848 1.00 95.44 115 LEU A N 1
ATOM 860 C CA . LEU A 1 115 ? -6.368 -0.372 12.557 1.00 95.44 115 LEU A CA 1
ATOM 861 C C . LEU A 1 115 ? -5.743 0.567 11.530 1.00 95.44 115 LEU A C 1
ATOM 863 O O . LEU A 1 115 ? -6.234 0.684 10.411 1.00 95.44 115 LEU A O 1
ATOM 867 N N . LYS A 1 116 ? -4.625 1.202 11.870 1.00 94.94 116 LYS A N 1
ATOM 868 C CA . LYS A 1 116 ? -3.819 1.940 10.904 1.00 94.94 116 LYS A CA 1
ATOM 869 C C . LYS A 1 116 ? -2.757 1.020 10.316 1.00 94.94 116 LYS A C 1
ATOM 871 O O . LYS A 1 116 ? -1.815 0.624 11.002 1.00 94.94 116 LYS A O 1
ATOM 876 N N . TYR A 1 117 ? -2.873 0.718 9.028 1.00 94.69 117 TYR A N 1
ATOM 877 C CA . TYR A 1 117 ? -1.821 0.032 8.281 1.00 94.69 117 TYR A CA 1
ATOM 878 C C . TYR A 1 117 ? -0.968 1.052 7.528 1.00 94.69 117 TYR A C 1
ATOM 880 O O . TYR A 1 117 ? -1.488 2.005 6.930 1.00 94.69 117 TYR A O 1
ATOM 888 N N . GLY A 1 118 ? 0.350 0.871 7.544 1.00 91.19 118 GLY A N 1
ATOM 889 C CA . GLY A 1 118 ? 1.227 1.704 6.733 1.00 91.19 118 GLY A CA 1
ATOM 890 C C . GLY A 1 118 ? 2.708 1.403 6.887 1.00 91.19 118 GLY A C 1
ATOM 891 O O . GLY A 1 118 ? 3.100 0.370 7.419 1.00 91.19 118 GLY A O 1
ATOM 892 N N . ASN A 1 119 ? 3.543 2.280 6.340 1.00 89.06 119 ASN A N 1
ATOM 893 C CA . ASN A 1 119 ? 4.982 2.063 6.207 1.00 89.06 119 ASN A CA 1
ATOM 894 C C . ASN A 1 119 ? 5.749 3.361 6.506 1.00 89.06 119 ASN A C 1
ATOM 896 O O . ASN A 1 119 ? 5.144 4.420 6.691 1.00 89.06 119 ASN A O 1
ATOM 900 N N . VAL A 1 120 ? 7.077 3.270 6.543 1.00 84.25 120 VAL A N 1
ATOM 901 C CA . VAL A 1 120 ? 7.963 4.440 6.525 1.00 84.25 120 VAL A CA 1
ATOM 902 C C . VAL A 1 120 ? 7.975 5.055 5.128 1.00 84.25 120 VAL A C 1
ATOM 904 O O . VAL A 1 120 ? 7.774 4.361 4.120 1.00 84.25 120 VAL A O 1
ATOM 907 N N . GLY A 1 121 ? 8.198 6.362 5.048 1.00 78.19 121 GLY A N 1
ATOM 908 C CA . GLY A 1 121 ? 8.302 7.047 3.769 1.00 78.19 121 GLY A CA 1
ATOM 909 C C . GLY A 1 121 ? 9.573 6.638 3.019 1.00 78.19 121 GLY A C 1
ATOM 910 O O . GLY A 1 121 ? 10.655 6.515 3.586 1.00 78.19 121 GLY A O 1
ATOM 911 N N . SER A 1 122 ? 9.460 6.402 1.708 1.00 68.56 122 SER A N 1
ATOM 912 C CA . SER A 1 122 ? 10.580 5.874 0.912 1.00 68.56 122 SER A CA 1
ATOM 913 C C . SER A 1 122 ? 11.651 6.913 0.568 1.00 68.56 122 SER A C 1
ATOM 915 O O . SER A 1 122 ? 12.783 6.529 0.292 1.00 68.56 122 SER A O 1
ATOM 917 N N . ARG A 1 123 ? 11.301 8.208 0.553 1.00 66.31 123 ARG A N 1
ATOM 918 C CA . ARG A 1 123 ? 12.228 9.322 0.250 1.00 66.31 123 ARG A CA 1
ATOM 919 C C . ARG A 1 123 ? 12.318 10.394 1.329 1.00 66.31 123 ARG A C 1
ATOM 921 O O . ARG A 1 123 ? 13.279 11.150 1.356 1.00 66.31 123 ARG A O 1
ATOM 928 N N . ARG A 1 124 ? 11.293 10.509 2.167 1.00 69.06 124 ARG A N 1
ATOM 929 C CA . ARG A 1 124 ? 11.193 11.475 3.265 1.00 69.06 124 ARG A CA 1
ATOM 930 C C . ARG A 1 124 ? 10.582 10.746 4.452 1.00 69.06 124 ARG A C 1
ATOM 932 O O . ARG A 1 124 ? 9.706 9.915 4.227 1.00 69.06 124 ARG A O 1
ATOM 939 N N . GLN A 1 125 ? 11.007 11.068 5.670 1.00 72.06 125 GLN A N 1
ATOM 940 C CA . GLN A 1 125 ? 10.460 10.505 6.913 1.00 72.06 125 GLN A CA 1
ATOM 941 C C . GLN A 1 125 ? 9.090 11.121 7.235 1.00 72.06 125 GLN A C 1
ATOM 943 O O . GLN A 1 125 ? 8.932 11.894 8.173 1.00 72.06 125 GLN A O 1
ATOM 948 N N . VAL A 1 126 ? 8.111 10.859 6.375 1.00 77.50 126 VAL A N 1
ATOM 949 C CA . VAL A 1 126 ? 6.744 11.393 6.481 1.00 77.50 126 VAL A CA 1
ATOM 950 C C . VAL A 1 126 ? 5.689 10.299 6.327 1.00 77.50 126 VAL A C 1
ATOM 952 O O . VAL A 1 126 ? 4.507 10.604 6.224 1.00 77.50 126 VAL A O 1
ATOM 955 N N . GLY A 1 127 ? 6.089 9.027 6.284 1.00 82.88 127 GLY A N 1
ATOM 956 C CA . GLY A 1 127 ? 5.148 7.914 6.258 1.00 82.88 127 GLY A CA 1
ATOM 957 C C . GLY A 1 127 ? 4.440 7.746 7.599 1.00 82.88 127 GLY A C 1
ATOM 958 O O . GLY A 1 127 ? 4.903 8.224 8.635 1.00 82.88 127 GLY A O 1
ATOM 959 N N . SER A 1 128 ? 3.330 7.008 7.609 1.00 83.69 128 SER A N 1
ATOM 960 C CA . SER A 1 128 ? 2.564 6.809 8.841 1.00 83.69 128 SER A CA 1
ATOM 961 C C . SER A 1 128 ? 3.390 6.135 9.934 1.00 83.69 128 SER A C 1
ATOM 963 O O . SER A 1 128 ? 3.224 6.453 11.102 1.00 83.69 128 SER A O 1
ATOM 965 N N . SER A 1 129 ? 4.293 5.211 9.588 1.00 87.25 129 SER A N 1
ATOM 966 C CA . SER A 1 129 ? 5.161 4.590 10.598 1.00 87.25 129 SER A CA 1
ATOM 967 C C . SER A 1 129 ? 6.186 5.565 11.180 1.00 87.25 129 SER A C 1
ATOM 969 O O . SER A 1 129 ? 6.494 5.437 12.359 1.00 87.25 129 SER A O 1
ATOM 971 N N . ASP A 1 130 ? 6.645 6.552 10.400 1.00 87.38 130 ASP A N 1
ATOM 972 C CA . ASP A 1 130 ? 7.515 7.623 10.906 1.00 87.38 130 ASP A CA 1
ATOM 973 C C . ASP A 1 130 ? 6.751 8.482 11.934 1.00 87.38 130 ASP A C 1
ATOM 975 O O . ASP A 1 130 ? 7.264 8.765 13.016 1.00 87.38 130 ASP A O 1
ATOM 979 N N . LEU A 1 131 ? 5.481 8.817 11.649 1.00 89.25 131 LEU A N 1
ATOM 980 C CA . LEU A 1 131 ? 4.606 9.530 12.591 1.00 89.25 131 LEU A CA 1
ATOM 981 C C . LEU A 1 131 ? 4.452 8.760 13.910 1.00 89.25 131 LEU A C 1
ATOM 983 O O . LEU A 1 131 ? 4.615 9.331 14.987 1.00 89.25 131 LEU A O 1
ATOM 987 N N . TRP A 1 132 ? 4.118 7.469 13.841 1.00 89.88 132 TRP A N 1
ATOM 988 C CA . TRP A 1 132 ? 3.876 6.671 15.045 1.00 89.88 132 TRP A CA 1
ATOM 989 C C . TRP A 1 132 ? 5.136 6.471 15.875 1.00 89.88 132 TRP A C 1
ATOM 991 O O . TRP A 1 132 ? 5.049 6.508 17.098 1.00 89.88 132 TRP A O 1
ATOM 1001 N N . GLN A 1 133 ? 6.302 6.340 15.242 1.00 90.69 133 GLN A N 1
ATOM 1002 C CA . GLN A 1 133 ? 7.573 6.323 15.962 1.00 90.69 133 GLN A CA 1
ATOM 1003 C C . GLN A 1 133 ? 7.778 7.621 16.751 1.00 90.69 133 GLN A C 1
ATOM 1005 O O . GLN A 1 133 ? 8.133 7.590 17.928 1.00 90.69 133 GLN A O 1
ATOM 1010 N N . GLN A 1 134 ? 7.495 8.770 16.135 1.00 89.06 134 GLN A N 1
ATOM 1011 C CA . GLN A 1 134 ? 7.662 10.070 16.781 1.00 89.06 134 GLN A CA 1
ATOM 1012 C C . GLN A 1 134 ? 6.658 10.309 17.917 1.00 89.06 134 GLN A C 1
ATOM 1014 O O . GLN A 1 134 ? 7.064 10.821 18.965 1.00 89.06 134 GLN A O 1
ATOM 1019 N N . LEU A 1 135 ? 5.387 9.937 17.724 1.00 88.06 135 LEU A N 1
ATOM 1020 C CA . LEU A 1 135 ? 4.309 10.153 18.696 1.00 88.06 135 LEU A CA 1
ATOM 1021 C C . LEU A 1 135 ? 4.303 9.123 19.830 1.00 88.06 135 LEU A C 1
ATOM 1023 O O . LEU A 1 135 ? 4.162 9.500 20.988 1.00 88.06 135 LEU A O 1
ATOM 1027 N N . LEU A 1 136 ? 4.451 7.835 19.509 1.00 85.56 136 LEU A N 1
ATOM 1028 C CA . LEU A 1 136 ? 4.347 6.740 20.482 1.00 85.56 136 LEU A CA 1
ATOM 1029 C C . LEU A 1 136 ? 5.695 6.362 21.102 1.00 85.56 136 LEU A C 1
ATOM 1031 O O . LEU A 1 136 ? 5.712 5.609 22.069 1.00 85.56 136 LEU A O 1
ATOM 1035 N N . LYS A 1 137 ? 6.817 6.847 20.548 1.00 87.44 137 LYS A N 1
ATOM 1036 C CA . LYS A 1 137 ? 8.181 6.440 20.941 1.00 87.44 137 LYS A CA 1
ATOM 1037 C C . LYS A 1 137 ? 8.404 4.923 20.837 1.00 87.44 137 LYS A C 1
ATOM 1039 O O . LYS A 1 137 ? 9.159 4.344 21.610 1.00 87.44 137 LYS A O 1
ATOM 1044 N N . VAL A 1 138 ? 7.738 4.290 19.870 1.00 86.56 138 VAL A N 1
ATOM 1045 C CA . VAL A 1 138 ? 7.821 2.853 19.574 1.00 86.56 138 VAL A CA 1
ATOM 1046 C C . VAL A 1 138 ? 8.491 2.665 18.220 1.00 86.56 138 VAL A C 1
ATOM 1048 O O . VAL A 1 138 ? 8.109 3.304 17.240 1.00 86.56 138 VAL A O 1
ATOM 1051 N N . GLU A 1 139 ? 9.460 1.758 18.138 1.00 90.75 139 GLU A N 1
ATOM 1052 C CA . GLU A 1 139 ? 10.136 1.471 16.876 1.00 90.75 139 GLU A CA 1
ATOM 1053 C C . GLU A 1 139 ? 9.173 0.809 15.875 1.00 90.75 139 GLU A C 1
ATOM 1055 O O . GLU A 1 139 ? 8.436 -0.108 16.254 1.00 90.75 139 GLU A O 1
ATOM 1060 N N . PRO A 1 140 ? 9.187 1.179 14.576 1.00 89.31 140 PRO A N 1
ATOM 1061 C CA . PRO A 1 140 ? 8.260 0.625 13.585 1.00 89.31 140 PRO A CA 1
ATOM 1062 C C . PRO A 1 140 ? 8.228 -0.907 13.544 1.00 89.31 140 PRO A C 1
ATOM 1064 O O . PRO A 1 140 ? 7.175 -1.508 13.340 1.00 89.31 140 PRO A O 1
ATOM 1067 N N . MET A 1 141 ? 9.365 -1.560 13.789 1.00 91.38 141 MET A N 1
ATOM 1068 C CA . MET A 1 141 ? 9.467 -3.021 13.799 1.00 91.38 141 MET A CA 1
ATOM 1069 C C . MET A 1 141 ? 8.745 -3.694 14.974 1.00 91.38 141 MET A C 1
ATOM 1071 O O . MET A 1 141 ? 8.447 -4.885 14.893 1.00 91.38 141 MET A O 1
ATOM 1075 N N . GLN A 1 142 ? 8.421 -2.953 16.035 1.00 93.19 142 GLN A N 1
ATOM 1076 C CA . GLN A 1 142 ? 7.615 -3.445 17.155 1.00 93.19 142 GLN A CA 1
ATOM 1077 C C . GLN A 1 142 ? 6.110 -3.442 16.825 1.00 93.19 142 GLN A C 1
ATOM 1079 O O . GLN A 1 142 ? 5.345 -4.185 17.440 1.00 93.19 142 GLN A O 1
ATOM 1084 N N . LEU A 1 143 ? 5.680 -2.680 15.810 1.00 93.50 143 LEU A N 1
ATOM 1085 C CA . LEU A 1 143 ? 4.287 -2.571 15.351 1.00 93.50 143 LEU A CA 1
ATOM 1086 C C . LEU A 1 143 ? 3.888 -3.789 14.498 1.00 93.50 143 LEU A C 1
ATOM 1088 O O . LEU A 1 143 ? 3.702 -3.716 13.277 1.00 93.50 143 LEU A O 1
ATOM 1092 N N . THR A 1 144 ? 3.824 -4.945 15.155 1.00 93.75 144 THR A N 1
ATOM 1093 C CA . THR A 1 144 ? 3.566 -6.259 14.551 1.00 93.75 144 THR A CA 1
ATOM 1094 C C . THR A 1 144 ? 2.072 -6.603 14.503 1.00 93.75 144 THR A C 1
ATOM 1096 O O . THR A 1 144 ? 1.290 -6.065 15.290 1.00 93.75 144 THR A O 1
ATOM 1099 N N . PRO A 1 145 ? 1.650 -7.558 13.649 1.00 93.12 145 PRO A N 1
ATOM 1100 C CA . PRO A 1 145 ? 0.278 -8.066 13.664 1.00 93.12 145 PRO A CA 1
ATOM 1101 C C . PRO A 1 145 ? -0.163 -8.622 15.023 1.00 93.12 145 PRO A C 1
ATOM 1103 O O . PRO A 1 145 ? -1.322 -8.472 15.409 1.00 93.12 145 PRO A O 1
ATOM 1106 N N . LEU A 1 146 ? 0.762 -9.244 15.761 1.00 91.94 146 LEU A N 1
ATOM 1107 C CA . LEU A 1 146 ? 0.490 -9.781 17.092 1.00 91.94 146 LEU A CA 1
ATOM 1108 C C . LEU A 1 146 ? 0.196 -8.664 18.098 1.00 91.94 146 LEU A C 1
ATOM 1110 O O . LEU A 1 146 ? -0.827 -8.724 18.780 1.00 91.94 146 LEU A O 1
ATOM 1114 N N . LEU A 1 147 ? 1.051 -7.637 18.145 1.00 92.81 147 LEU A N 1
ATOM 1115 C CA . LEU A 1 147 ? 0.831 -6.476 19.006 1.00 92.81 147 LEU A CA 1
ATOM 1116 C C . LEU A 1 147 ? -0.487 -5.785 18.650 1.00 92.81 147 LEU A C 1
ATOM 1118 O O . LEU A 1 147 ? -1.274 -5.471 19.534 1.00 92.81 147 LEU A O 1
ATOM 1122 N N . ALA A 1 148 ? -0.775 -5.633 17.356 1.00 93.56 148 ALA A N 1
ATOM 1123 C CA . ALA A 1 148 ? -2.015 -5.022 16.902 1.00 93.56 148 ALA A CA 1
ATOM 1124 C C . ALA A 1 148 ? -3.267 -5.792 17.336 1.00 93.56 148 ALA A C 1
ATOM 1126 O O . ALA A 1 148 ? -4.276 -5.175 17.663 1.00 93.56 148 ALA A O 1
ATOM 1127 N N . LYS A 1 149 ? -3.219 -7.130 17.385 1.00 91.69 149 LYS A N 1
ATOM 1128 C CA . LYS A 1 149 ? -4.327 -7.930 17.929 1.00 91.69 149 LYS A CA 1
ATOM 1129 C C . LYS A 1 149 ? -4.560 -7.627 19.413 1.00 91.69 149 LYS A C 1
ATOM 1131 O O . LYS A 1 149 ? -5.709 -7.528 19.833 1.00 91.69 149 LYS A O 1
ATOM 1136 N N . GLN A 1 150 ? -3.485 -7.482 20.189 1.00 92.38 150 GLN A N 1
ATOM 1137 C CA . GLN A 1 150 ? -3.559 -7.179 21.620 1.00 92.38 150 GLN A CA 1
ATOM 1138 C C . GLN A 1 150 ? -4.088 -5.761 21.866 1.00 92.38 150 GLN A C 1
ATOM 1140 O O . GLN A 1 150 ? -5.011 -5.587 22.657 1.00 92.38 150 GLN A O 1
ATOM 1145 N N . THR A 1 151 ? -3.558 -4.763 21.156 1.00 92.88 151 THR A N 1
ATOM 1146 C CA . THR A 1 151 ? -3.955 -3.361 21.343 1.00 92.88 151 THR A CA 1
ATOM 1147 C C . THR A 1 151 ? -5.350 -3.068 20.797 1.00 92.88 151 THR A C 1
ATOM 1149 O O . THR A 1 151 ? -6.119 -2.373 21.452 1.00 92.88 151 THR A O 1
ATOM 1152 N N . LEU A 1 152 ? -5.759 -3.679 19.676 1.00 92.62 152 LEU A N 1
ATOM 1153 C CA . LEU A 1 152 ? -7.152 -3.586 19.217 1.00 92.62 152 LEU A CA 1
ATOM 1154 C C . LEU A 1 152 ? -8.135 -4.056 20.290 1.00 92.62 152 LEU A C 1
ATOM 1156 O O . LEU A 1 152 ? -9.173 -3.426 20.472 1.00 92.62 152 LEU A O 1
ATOM 1160 N N . ALA A 1 153 ? -7.826 -5.159 20.976 1.00 89.88 153 ALA A N 1
ATOM 1161 C CA . ALA A 1 153 ? -8.699 -5.708 22.004 1.00 89.88 153 ALA A CA 1
ATOM 1162 C C . ALA A 1 153 ? -8.762 -4.819 23.257 1.00 89.88 153 ALA A C 1
ATOM 1164 O O . ALA A 1 153 ? -9.833 -4.692 23.843 1.00 89.88 153 ALA A O 1
ATOM 1165 N N . SER A 1 154 ? -7.646 -4.200 23.657 1.00 91.25 154 SER A N 1
ATOM 1166 C CA . SER A 1 154 ? -7.571 -3.429 24.903 1.00 91.25 154 SER A CA 1
ATOM 1167 C C . SER A 1 154 ? -7.987 -1.963 24.769 1.00 91.25 154 SER A C 1
ATOM 1169 O O . SER A 1 154 ? -8.647 -1.447 25.664 1.00 91.25 154 SER A O 1
ATOM 1171 N N . CYS A 1 155 ? -7.616 -1.283 23.680 1.00 90.06 155 CYS A N 1
ATOM 1172 C CA . CYS A 1 155 ? -7.851 0.157 23.514 1.00 90.06 155 CYS A CA 1
ATOM 1173 C C . CYS A 1 155 ? -8.637 0.528 22.252 1.00 90.06 155 CYS A C 1
ATOM 1175 O O . CYS A 1 155 ? -8.884 1.706 22.013 1.00 90.06 155 CYS A O 1
ATOM 1177 N N . GLY A 1 156 ? -9.030 -0.447 21.426 1.00 92.69 156 GLY A N 1
ATOM 1178 C CA . GLY A 1 156 ? -9.811 -0.200 20.211 1.00 92.69 156 GLY A CA 1
ATOM 1179 C C . GLY A 1 156 ? -9.029 0.438 19.059 1.00 92.69 156 GLY A C 1
ATOM 1180 O O . GLY A 1 156 ? -9.603 0.658 17.993 1.00 92.69 156 GLY A O 1
ATOM 1181 N N . PHE A 1 157 ? -7.724 0.673 19.226 1.00 94.62 157 PHE A N 1
ATOM 1182 C CA . PHE A 1 157 ? -6.841 1.237 18.209 1.00 94.62 157 PHE A CA 1
ATOM 1183 C C . PHE A 1 157 ? -5.551 0.421 18.078 1.00 94.62 157 PHE A C 1
ATOM 1185 O O . PHE A 1 157 ? -4.933 0.028 19.067 1.00 94.62 157 PHE A O 1
ATOM 1192 N N . ALA A 1 158 ? -5.099 0.193 16.849 1.00 94.44 158 ALA A N 1
ATOM 1193 C CA . ALA A 1 158 ? -3.795 -0.404 16.605 1.00 94.44 158 ALA A CA 1
ATOM 1194 C C . ALA A 1 158 ? -3.106 0.154 15.374 1.00 94.44 158 ALA A C 1
ATOM 1196 O O . ALA A 1 158 ? -3.733 0.655 14.444 1.00 94.44 158 ALA A O 1
ATOM 1197 N N . VAL A 1 159 ? -1.792 -0.036 15.343 1.00 94.94 159 VAL A N 1
ATOM 1198 C CA . VAL A 1 159 ? -0.946 0.288 14.204 1.00 94.94 159 VAL A CA 1
ATOM 1199 C C . VAL A 1 159 ? -0.184 -0.962 13.789 1.00 94.94 159 VAL A C 1
ATOM 1201 O O . VAL A 1 159 ? 0.342 -1.683 14.635 1.00 94.94 159 VAL A O 1
ATOM 1204 N N . VAL A 1 160 ? -0.095 -1.203 12.483 1.00 94.94 160 VAL A N 1
ATOM 1205 C CA . VAL A 1 160 ? 0.728 -2.272 11.909 1.00 94.94 160 VAL A CA 1
ATOM 1206 C C . VAL A 1 160 ? 1.677 -1.680 10.872 1.00 94.94 160 VAL A C 1
ATOM 1208 O O . VAL A 1 160 ? 1.250 -1.015 9.923 1.00 94.94 160 VAL A O 1
ATOM 1211 N N . HIS A 1 161 ? 2.969 -1.956 11.038 1.00 93.81 161 HIS A N 1
ATOM 1212 C CA . HIS A 1 161 ? 4.011 -1.573 10.093 1.00 93.81 161 HIS A CA 1
ATOM 1213 C C . HIS A 1 161 ? 4.169 -2.624 8.985 1.00 93.81 161 HIS A C 1
ATOM 1215 O O . HIS A 1 161 ? 4.418 -3.793 9.251 1.00 93.81 161 HIS A O 1
ATOM 1221 N N . ALA A 1 162 ? 4.080 -2.226 7.719 1.00 91.31 162 ALA A N 1
ATOM 1222 C CA . ALA A 1 162 ? 4.021 -3.149 6.585 1.00 91.31 162 ALA A CA 1
ATOM 1223 C C . ALA A 1 162 ? 5.227 -4.105 6.471 1.00 91.31 162 ALA A C 1
ATOM 1225 O O . ALA A 1 162 ? 5.078 -5.243 6.020 1.00 91.31 162 ALA A O 1
ATOM 1226 N N . GLN A 1 163 ? 6.424 -3.692 6.907 1.00 90.25 163 GLN A N 1
ATOM 1227 C CA . GLN A 1 163 ? 7.612 -4.558 6.857 1.00 90.25 163 GLN A CA 1
ATOM 1228 C C . GLN A 1 163 ? 7.600 -5.666 7.922 1.00 90.25 163 GLN A C 1
ATOM 1230 O O . GLN A 1 163 ? 8.289 -6.672 7.748 1.00 90.25 163 GLN A O 1
ATOM 1235 N N . THR A 1 164 ? 6.784 -5.541 8.979 1.00 91.19 164 THR A N 1
ATOM 1236 C CA . THR A 1 164 ? 6.561 -6.637 9.942 1.00 91.19 164 THR A CA 1
ATOM 1237 C C . THR A 1 164 ? 5.655 -7.727 9.363 1.00 91.19 164 THR A C 1
ATOM 1239 O O . THR A 1 164 ? 5.695 -8.865 9.824 1.00 91.19 164 THR A O 1
ATOM 1242 N N . VAL A 1 165 ? 4.891 -7.413 8.308 1.00 90.56 165 VAL A N 1
ATOM 1243 C CA . VAL A 1 165 ? 4.014 -8.356 7.598 1.00 90.56 165 VAL A CA 1
ATOM 1244 C C . VAL A 1 165 ? 4.768 -9.111 6.509 1.00 90.56 165 VAL A C 1
ATOM 1246 O O . VAL A 1 165 ? 4.690 -10.337 6.428 1.00 90.56 165 VAL A O 1
ATOM 1249 N N . THR A 1 166 ? 5.525 -8.398 5.670 1.00 88.19 166 THR A N 1
ATOM 1250 C CA . THR A 1 166 ? 6.364 -9.023 4.643 1.00 88.19 166 THR A CA 1
ATOM 1251 C C . THR A 1 166 ? 7.737 -8.375 4.538 1.00 88.19 166 THR A C 1
ATOM 1253 O O . THR A 1 166 ? 7.892 -7.200 4.209 1.00 88.19 166 THR A O 1
ATOM 1256 N N . LYS A 1 167 ? 8.773 -9.205 4.699 1.00 84.44 167 LYS A N 1
ATOM 1257 C CA . LYS A 1 167 ? 10.174 -8.806 4.496 1.00 84.44 167 LYS A CA 1
ATOM 1258 C C . LYS A 1 167 ? 10.501 -8.500 3.027 1.00 84.44 167 LYS A C 1
ATOM 1260 O O . LYS A 1 167 ? 11.574 -7.986 2.734 1.00 84.44 167 LYS A O 1
ATOM 1265 N N . ARG A 1 168 ? 9.597 -8.800 2.082 1.00 88.19 168 ARG A N 1
ATOM 1266 C CA . ARG A 1 168 ? 9.841 -8.603 0.641 1.00 88.19 168 ARG A CA 1
ATOM 1267 C C . ARG A 1 168 ? 9.861 -7.133 0.225 1.00 88.19 168 ARG A C 1
ATOM 1269 O O . ARG A 1 168 ? 10.451 -6.822 -0.804 1.00 88.19 168 ARG A O 1
ATOM 1276 N N . PHE A 1 169 ? 9.324 -6.227 1.046 1.00 84.81 169 PHE A N 1
ATOM 1277 C CA . PHE A 1 169 ? 9.515 -4.788 0.845 1.00 84.81 169 PHE A CA 1
ATOM 1278 C C . PHE A 1 169 ? 10.994 -4.374 0.866 1.00 84.81 169 PHE A C 1
ATOM 1280 O O . PHE A 1 169 ? 11.366 -3.457 0.136 1.00 84.81 169 PHE A O 1
ATOM 1287 N N . ALA A 1 170 ? 11.842 -5.059 1.644 1.00 84.75 170 ALA A N 1
ATOM 1288 C CA . ALA A 1 170 ? 13.273 -4.766 1.698 1.00 84.75 170 ALA A CA 1
ATOM 1289 C C . ALA A 1 170 ? 13.984 -5.095 0.372 1.00 84.75 170 ALA A C 1
ATOM 1291 O O . ALA A 1 170 ? 14.879 -4.365 -0.042 1.00 84.75 170 ALA A O 1
ATOM 1292 N N . LEU A 1 171 ? 13.530 -6.135 -0.343 1.00 87.62 171 LEU A N 1
ATOM 1293 C CA . LEU A 1 171 ? 14.126 -6.575 -1.615 1.00 87.62 171 LEU A CA 1
ATOM 1294 C C . LEU A 1 171 ? 14.042 -5.499 -2.704 1.00 87.62 171 LEU A C 1
ATOM 1296 O O . LEU A 1 171 ? 14.911 -5.397 -3.561 1.00 87.62 171 LEU A O 1
ATOM 1300 N N . VAL A 1 172 ? 12.997 -4.673 -2.658 1.00 88.31 172 VAL A N 1
ATOM 1301 C CA . VAL A 1 172 ? 12.733 -3.646 -3.675 1.00 88.31 172 VAL A CA 1
ATOM 1302 C C . VAL A 1 172 ? 13.213 -2.265 -3.243 1.00 88.31 172 VAL A C 1
ATOM 1304 O O . VAL A 1 172 ? 13.108 -1.312 -4.011 1.00 88.31 172 VAL A O 1
ATOM 1307 N N . GLN A 1 173 ? 13.730 -2.126 -2.019 1.00 86.06 173 GLN A N 1
ATOM 1308 C CA . GLN A 1 173 ? 14.113 -0.829 -1.470 1.00 86.06 173 GLN A CA 1
ATOM 1309 C C . GLN A 1 173 ? 15.269 -0.195 -2.252 1.00 86.06 173 GLN A C 1
ATOM 1311 O O . GLN A 1 173 ? 15.238 1.014 -2.465 1.00 86.06 173 GLN A O 1
ATOM 1316 N N . GLY A 1 174 ? 16.227 -1.003 -2.728 1.00 87.81 174 GLY A N 1
ATOM 1317 C CA . GLY A 1 174 ? 17.325 -0.554 -3.592 1.00 87.81 174 GLY A CA 1
ATOM 1318 C C . GLY A 1 174 ? 16.802 0.164 -4.835 1.00 87.81 174 GLY A C 1
ATOM 1319 O O . GLY A 1 174 ? 16.972 1.371 -4.956 1.00 87.81 174 GLY A O 1
ATOM 1320 N N . ALA A 1 175 ? 16.054 -0.534 -5.692 1.00 91.75 175 ALA A N 1
ATOM 1321 C CA . ALA A 1 175 ? 15.428 0.067 -6.875 1.00 91.75 175 ALA A CA 1
ATOM 1322 C C . ALA A 1 175 ? 14.512 1.264 -6.542 1.00 91.75 175 ALA A C 1
ATOM 1324 O O . ALA A 1 175 ? 14.558 2.297 -7.206 1.00 91.75 175 ALA A O 1
ATOM 1325 N N . ARG A 1 176 ? 13.693 1.174 -5.483 1.00 88.94 176 ARG A N 1
ATOM 1326 C CA . ARG A 1 176 ? 12.756 2.253 -5.111 1.00 88.94 176 ARG A CA 1
ATOM 1327 C C . ARG A 1 176 ? 13.442 3.556 -4.694 1.00 88.94 176 ARG A C 1
ATOM 1329 O O . ARG A 1 176 ? 12.814 4.605 -4.819 1.00 88.94 176 ARG A O 1
ATOM 1336 N N . ARG A 1 177 ? 14.689 3.516 -4.210 1.00 86.94 177 ARG A N 1
ATOM 1337 C CA . ARG A 1 177 ? 15.468 4.733 -3.913 1.00 86.94 177 ARG A CA 1
ATOM 1338 C C . ARG A 1 177 ? 15.850 5.499 -5.182 1.00 86.94 177 ARG A C 1
ATOM 1340 O O . ARG A 1 177 ? 15.917 6.720 -5.126 1.00 86.94 177 ARG A O 1
ATOM 1347 N N . HIS A 1 178 ? 16.030 4.799 -6.303 1.00 91.19 178 HIS A N 1
ATOM 1348 C CA . HIS A 1 178 ? 16.357 5.392 -7.605 1.00 91.19 178 HIS A CA 1
ATOM 1349 C C . HIS A 1 178 ? 15.122 5.729 -8.453 1.00 91.19 178 HIS A C 1
ATOM 1351 O O . HIS A 1 178 ? 15.226 6.465 -9.429 1.00 91.19 178 HIS A O 1
ATOM 1357 N N . ALA A 1 179 ? 13.938 5.227 -8.094 1.00 90.81 179 ALA A N 1
ATOM 1358 C CA . ALA A 1 179 ? 12.696 5.637 -8.742 1.00 90.81 179 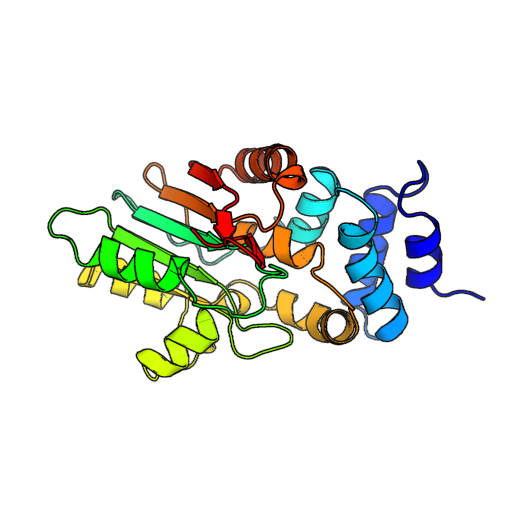ALA A CA 1
ATOM 1359 C C . ALA A 1 179 ? 12.470 7.143 -8.547 1.00 90.81 179 ALA A C 1
ATOM 1361 O O . ALA A 1 179 ? 12.626 7.633 -7.430 1.00 90.81 179 ALA A O 1
ATOM 1362 N N . THR A 1 180 ? 12.046 7.858 -9.595 1.00 88.56 180 THR A N 1
ATOM 1363 C CA . THR A 1 180 ? 11.770 9.312 -9.594 1.00 88.56 180 THR A CA 1
ATOM 1364 C C . THR A 1 180 ? 10.365 9.671 -9.111 1.00 88.56 180 THR A C 1
ATOM 1366 O O . THR A 1 180 ? 10.157 10.771 -8.597 1.00 88.56 180 THR A O 1
ATOM 1369 N N . GLY A 1 181 ? 9.437 8.708 -9.063 1.00 87.69 181 GLY A N 1
ATOM 1370 C CA . GLY A 1 181 ? 8.083 8.874 -8.519 1.00 87.69 181 GLY A CA 1
ATOM 1371 C C . GLY A 1 181 ? 7.574 7.691 -7.677 1.00 87.69 181 GLY A C 1
ATOM 1372 O O . GLY A 1 181 ? 8.359 6.818 -7.284 1.00 87.69 181 GLY A O 1
ATOM 1373 N N . PRO A 1 182 ? 6.262 7.673 -7.377 1.00 89.06 182 PRO A N 1
ATOM 1374 C CA . PRO A 1 182 ? 5.556 6.504 -6.857 1.00 89.06 182 PRO A CA 1
ATOM 1375 C C . PRO A 1 182 ? 5.704 5.305 -7.800 1.00 89.06 182 PRO A C 1
ATOM 1377 O O . PRO A 1 182 ? 5.921 5.459 -8.997 1.00 89.06 182 PRO A O 1
ATOM 1380 N N . THR A 1 183 ? 5.578 4.097 -7.257 1.00 92.44 183 THR A N 1
ATOM 1381 C CA . THR A 1 183 ? 5.802 2.843 -8.001 1.00 92.44 183 THR A CA 1
ATOM 1382 C C . THR A 1 183 ? 4.612 1.903 -7.856 1.00 92.44 183 THR A C 1
ATOM 1384 O O . THR A 1 183 ? 3.782 2.098 -6.973 1.00 92.44 183 THR A O 1
ATOM 1387 N N . ILE A 1 184 ? 4.559 0.813 -8.624 1.00 93.81 184 ILE A N 1
ATOM 1388 C CA . ILE A 1 184 ? 3.506 -0.211 -8.478 1.00 93.81 184 ILE A CA 1
ATOM 1389 C C . ILE A 1 184 ? 3.395 -0.761 -7.037 1.00 93.81 184 ILE A C 1
ATOM 1391 O O . ILE A 1 184 ? 2.314 -1.130 -6.582 1.00 93.81 184 ILE A O 1
ATOM 1395 N N . PHE A 1 185 ? 4.485 -0.724 -6.259 1.00 93.75 185 PHE A N 1
ATOM 1396 C CA . PHE A 1 185 ? 4.494 -1.128 -4.848 1.00 93.75 185 PHE A CA 1
ATOM 1397 C C . PHE A 1 185 ? 3.778 -0.157 -3.902 1.00 93.75 185 PHE A C 1
ATOM 1399 O O . PHE A 1 185 ? 3.400 -0.563 -2.804 1.00 93.75 185 PHE A O 1
ATOM 1406 N N . ASN A 1 186 ? 3.572 1.098 -4.305 1.00 92.94 186 ASN A N 1
ATOM 1407 C CA . ASN A 1 186 ? 2.689 2.027 -3.597 1.00 92.94 186 ASN A CA 1
ATOM 1408 C C . ASN A 1 186 ? 1.235 1.539 -3.652 1.00 92.94 186 ASN A C 1
ATOM 1410 O O . ASN A 1 186 ? 0.531 1.595 -2.649 1.00 92.94 186 ASN A O 1
ATOM 1414 N N . LEU A 1 187 ? 0.819 0.971 -4.788 1.00 94.81 187 LEU A N 1
ATOM 1415 C CA . LEU A 1 187 ? -0.518 0.403 -4.965 1.00 94.81 187 LEU A CA 1
ATOM 1416 C C . LEU A 1 187 ? -0.648 -0.959 -4.278 1.00 94.81 187 LEU A C 1
ATOM 1418 O O . LEU A 1 187 ? -1.586 -1.185 -3.516 1.00 94.81 187 LEU A O 1
ATOM 1422 N N . ALA A 1 188 ? 0.319 -1.854 -4.482 1.00 94.94 188 ALA A N 1
ATOM 1423 C CA . ALA A 1 188 ? 0.282 -3.190 -3.889 1.00 94.94 188 ALA A CA 1
ATOM 1424 C C . ALA A 1 188 ? 0.437 -3.179 -2.356 1.00 94.94 188 ALA A C 1
ATOM 1426 O O . ALA A 1 188 ? -0.012 -4.103 -1.682 1.00 94.94 188 ALA A O 1
ATOM 1427 N N . GLY A 1 189 ? 1.065 -2.141 -1.794 1.00 92.88 189 GLY A N 1
ATOM 1428 C CA . GLY A 1 189 ? 1.404 -2.059 -0.379 1.00 92.88 189 GLY A CA 1
ATOM 1429 C C . GLY A 1 189 ? 0.208 -2.249 0.556 1.00 92.88 189 GLY A C 1
ATOM 1430 O O . GLY A 1 189 ? 0.207 -3.218 1.317 1.00 92.88 189 GLY A O 1
ATOM 1431 N N . PRO A 1 190 ? -0.824 -1.393 0.494 1.00 94.00 190 PRO A N 1
ATOM 1432 C CA . PRO A 1 190 ? -2.020 -1.530 1.324 1.00 94.00 190 PRO A CA 1
ATOM 1433 C C . PRO A 1 190 ? -2.736 -2.886 1.202 1.00 94.00 190 PRO A C 1
ATOM 1435 O O . PRO A 1 190 ? -3.250 -3.397 2.194 1.00 94.00 190 PRO A O 1
ATOM 1438 N N . LEU A 1 191 ? -2.693 -3.525 0.027 1.00 94.50 191 LEU A N 1
ATOM 1439 C CA . LEU A 1 191 ? -3.323 -4.830 -0.229 1.00 94.50 191 LEU A CA 1
ATOM 1440 C C . LEU A 1 191 ? -2.620 -6.003 0.484 1.00 94.50 191 LEU A C 1
ATOM 1442 O O . LEU A 1 191 ? -3.159 -7.107 0.559 1.00 94.50 191 LEU A O 1
ATOM 1446 N N . THR A 1 192 ? -1.419 -5.777 1.032 1.00 93.19 192 THR A N 1
ATOM 1447 C CA . THR A 1 192 ? -0.715 -6.755 1.882 1.00 93.19 192 THR A CA 1
ATOM 1448 C C . THR A 1 192 ? -1.221 -6.782 3.325 1.00 93.19 192 THR A C 1
ATOM 1450 O O . THR A 1 192 ? -0.749 -7.608 4.105 1.00 93.19 192 THR A O 1
ATOM 1453 N N . CYS A 1 193 ? -2.146 -5.889 3.700 1.00 92.25 193 CYS A N 1
ATOM 1454 C CA . CYS A 1 193 ? -2.671 -5.810 5.058 1.00 92.25 193 CYS A CA 1
ATOM 1455 C C . CYS A 1 193 ? -3.185 -7.192 5.523 1.00 92.25 193 CYS A C 1
ATOM 1457 O O . CYS A 1 193 ? -4.063 -7.762 4.874 1.00 92.25 193 CYS A O 1
ATOM 1459 N N . PRO A 1 194 ? -2.670 -7.749 6.637 1.00 88.38 194 PRO A N 1
ATOM 1460 C CA . PRO A 1 194 ? -2.986 -9.111 7.071 1.00 88.38 194 PRO A CA 1
ATOM 1461 C C . PRO A 1 194 ? -4.277 -9.183 7.900 1.00 88.38 194 PRO A C 1
ATOM 1463 O O . PRO A 1 194 ? -4.535 -10.168 8.590 1.00 88.38 194 PRO A O 1
ATOM 1466 N N . PHE A 1 195 ? -5.046 -8.103 7.903 1.00 89.69 195 PHE A N 1
ATOM 1467 C CA . PHE A 1 195 ? -6.310 -7.971 8.598 1.00 89.69 195 PHE A CA 1
ATOM 1468 C C . PHE A 1 195 ? -7.397 -8.713 7.819 1.00 89.69 195 PHE A C 1
ATOM 1470 O O . PHE A 1 195 ? -7.435 -8.561 6.608 1.00 89.69 195 PHE A O 1
ATOM 1477 N N . GLU A 1 196 ? -8.234 -9.533 8.460 1.00 89.12 196 GLU A N 1
ATOM 1478 C CA . GLU A 1 196 ? -9.295 -10.323 7.810 1.00 89.12 196 GLU A CA 1
ATOM 1479 C C . GLU A 1 196 ? -10.484 -10.544 8.776 1.00 89.12 196 GLU A C 1
ATOM 1481 O O . GLU A 1 196 ? -10.346 -10.441 9.996 1.00 89.12 196 GLU A O 1
ATOM 1486 N N . GLY A 1 197 ? -11.669 -10.866 8.245 1.00 87.44 197 GLY A N 1
ATOM 1487 C CA . GLY A 1 197 ? -12.863 -11.192 9.040 1.00 87.44 197 GLY A CA 1
ATOM 1488 C C . GLY A 1 197 ? -14.165 -10.679 8.419 1.00 87.44 197 GLY A C 1
ATOM 1489 O O . GLY A 1 197 ? -14.161 -9.773 7.589 1.00 87.44 197 GLY A O 1
ATOM 1490 N N . GLN A 1 198 ? -15.317 -11.222 8.824 1.00 88.06 198 GLN A N 1
ATOM 1491 C CA . GLN A 1 198 ? -16.617 -10.823 8.247 1.00 88.06 198 GLN A CA 1
ATOM 1492 C C . GLN A 1 198 ? -16.956 -9.342 8.497 1.00 88.06 198 GLN A C 1
ATOM 1494 O O . GLN A 1 198 ? -17.623 -8.685 7.684 1.00 88.06 198 GLN A O 1
ATOM 1499 N N . ARG A 1 199 ? -16.476 -8.805 9.623 1.00 91.19 199 ARG A N 1
ATOM 1500 C CA . ARG A 1 199 ? -16.679 -7.418 10.059 1.00 91.19 199 ARG A CA 1
ATOM 1501 C C . ARG A 1 199 ? -15.460 -6.517 9.830 1.00 91.19 199 ARG A C 1
ATOM 1503 O O . ARG A 1 199 ? -15.501 -5.350 10.211 1.00 91.19 199 ARG A O 1
ATOM 1510 N N . ALA A 1 200 ? -14.434 -7.026 9.146 1.00 93.75 200 ALA A N 1
ATOM 1511 C CA . ALA A 1 200 ? -13.323 -6.227 8.653 1.00 93.75 200 ALA A CA 1
ATOM 1512 C C . ALA A 1 200 ? -13.803 -5.286 7.543 1.00 93.75 200 ALA A C 1
ATOM 1514 O O . ALA A 1 200 ? -14.470 -5.721 6.595 1.00 93.75 200 ALA A O 1
ATOM 1515 N N . ARG A 1 201 ? -13.492 -3.995 7.668 1.00 96.12 201 ARG A N 1
ATOM 1516 C CA . ARG A 1 201 ? -13.701 -2.998 6.614 1.00 96.12 201 ARG A CA 1
ATOM 1517 C C . ARG A 1 201 ? -12.403 -2.276 6.293 1.00 96.12 201 ARG A C 1
ATOM 1519 O O . ARG A 1 201 ? -11.561 -2.142 7.173 1.00 96.12 201 ARG A O 1
ATOM 1526 N N . TYR A 1 202 ? -12.252 -1.802 5.059 1.00 96.50 202 TYR A N 1
ATOM 1527 C CA . TYR A 1 202 ? -11.085 -1.022 4.634 1.00 96.50 202 TYR A CA 1
ATOM 1528 C C . TYR A 1 202 ? -11.499 0.334 4.081 1.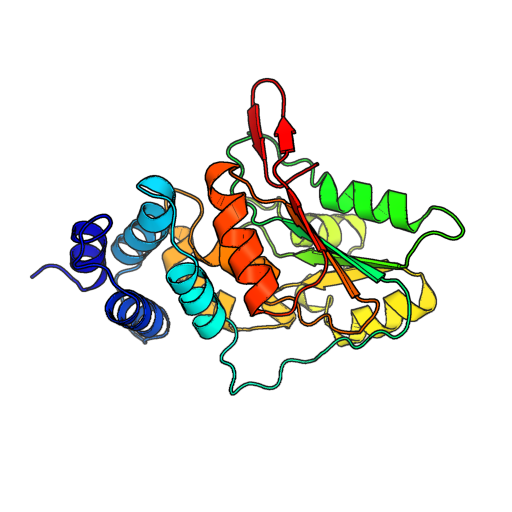00 96.50 202 TYR A C 1
ATOM 1530 O O . TYR A 1 202 ? -12.478 0.439 3.346 1.00 96.50 202 TYR A O 1
ATOM 1538 N N . ALA A 1 203 ? -10.715 1.352 4.406 1.00 96.38 203 ALA A N 1
ATOM 1539 C CA . ALA A 1 203 ? -10.765 2.664 3.786 1.00 96.38 203 ALA A CA 1
ATOM 1540 C C . ALA A 1 203 ? -9.353 2.976 3.278 1.00 96.38 203 ALA A C 1
ATOM 1542 O O . ALA A 1 203 ? -8.438 3.203 4.076 1.00 96.38 203 ALA A O 1
ATOM 1543 N N . ILE A 1 204 ? -9.162 2.894 1.960 1.00 95.94 204 ILE A N 1
ATOM 1544 C CA . ILE A 1 204 ? -7.845 3.039 1.333 1.00 95.94 204 ILE A CA 1
ATOM 1545 C C . ILE A 1 204 ? -7.810 4.298 0.476 1.00 95.94 204 ILE A C 1
ATOM 1547 O O . ILE A 1 204 ? -8.480 4.372 -0.552 1.00 95.94 204 ILE A O 1
ATOM 1551 N N . GLY A 1 205 ? -6.999 5.268 0.880 1.00 94.38 205 GLY A N 1
ATOM 1552 C CA . GLY A 1 205 ? -6.710 6.420 0.045 1.00 94.38 205 GLY A CA 1
ATOM 1553 C C . GLY A 1 205 ? -5.824 6.030 -1.137 1.00 94.38 205 GLY A C 1
ATOM 1554 O O . GLY A 1 205 ? -4.833 5.316 -0.978 1.00 94.38 205 GLY A O 1
ATOM 1555 N N . VAL A 1 206 ? -6.181 6.494 -2.327 1.00 93.94 206 VAL A N 1
ATOM 1556 C CA . VAL A 1 206 ? -5.480 6.269 -3.590 1.00 93.94 206 VAL A CA 1
ATOM 1557 C C . VAL A 1 206 ? -5.081 7.628 -4.137 1.00 93.94 206 VAL A C 1
ATOM 1559 O O . VAL A 1 206 ? -5.926 8.499 -4.329 1.00 93.94 206 VAL A O 1
ATOM 1562 N N . CYS A 1 207 ? -3.788 7.814 -4.389 1.00 88.31 207 CYS A N 1
ATOM 1563 C CA . CYS A 1 207 ? -3.227 9.130 -4.699 1.00 88.31 207 CYS A CA 1
ATOM 1564 C C . CYS A 1 207 ? -3.673 9.727 -6.036 1.00 88.31 207 CYS A C 1
ATOM 1566 O O . CYS A 1 207 ? -3.440 10.913 -6.249 1.00 88.31 207 CYS A O 1
ATOM 1568 N N . ARG A 1 208 ? -4.286 8.926 -6.916 1.00 90.81 208 ARG A N 1
ATOM 1569 C CA . ARG A 1 208 ? -4.830 9.380 -8.195 1.00 90.81 208 ARG A CA 1
ATOM 1570 C C . ARG A 1 208 ? -6.219 8.827 -8.455 1.00 90.81 208 ARG A C 1
ATOM 1572 O O . ARG A 1 208 ? -6.456 7.636 -8.239 1.00 90.81 208 ARG A O 1
ATOM 1579 N N . SER A 1 209 ? -7.100 9.672 -8.977 1.00 93.12 209 SER A N 1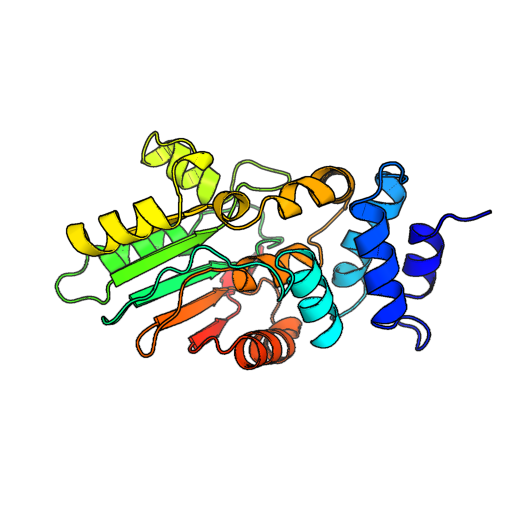
ATOM 1580 C CA . SER A 1 209 ? -8.493 9.297 -9.245 1.00 93.12 209 SER A CA 1
ATOM 1581 C C . SER A 1 209 ? -8.632 8.291 -10.393 1.00 93.12 209 SER A C 1
ATOM 1583 O O . SER A 1 209 ? -9.479 7.399 -10.334 1.00 93.12 209 SER A O 1
ATOM 1585 N N . ASP A 1 210 ? -7.753 8.360 -11.394 1.00 94.19 210 ASP A N 1
ATOM 1586 C CA . ASP A 1 210 ? -7.727 7.445 -12.544 1.00 94.19 210 ASP A CA 1
ATOM 1587 C C . ASP A 1 210 ? -7.386 5.987 -12.178 1.00 94.19 210 ASP A C 1
ATOM 1589 O O . ASP A 1 210 ? -7.650 5.068 -12.955 1.00 94.19 210 ASP A O 1
ATOM 1593 N N . LEU A 1 211 ? -6.857 5.749 -10.973 1.00 95.38 211 LEU A N 1
ATOM 1594 C CA . LEU A 1 211 ? -6.563 4.416 -10.449 1.00 95.38 211 LEU A CA 1
ATOM 1595 C C . LEU A 1 211 ? -7.735 3.788 -9.693 1.00 95.38 211 LEU A C 1
ATOM 1597 O O . LEU A 1 211 ? -7.692 2.584 -9.444 1.00 95.38 211 LEU A O 1
ATOM 1601 N N . LEU A 1 212 ? -8.765 4.554 -9.315 1.00 96.31 212 LEU A N 1
ATOM 1602 C CA . LEU A 1 212 ? -9.795 4.100 -8.371 1.00 96.31 212 LEU A CA 1
ATOM 1603 C C . LEU A 1 212 ? -10.518 2.832 -8.832 1.00 96.31 212 LEU A C 1
ATOM 1605 O O . LEU A 1 212 ? -10.664 1.900 -8.044 1.00 96.31 212 LEU A O 1
ATOM 1609 N N . LEU A 1 213 ? -10.922 2.757 -10.104 1.00 96.94 213 LEU A N 1
ATOM 1610 C CA . LEU A 1 213 ? -11.637 1.587 -10.631 1.00 96.94 213 LEU A CA 1
ATOM 1611 C C . LEU A 1 213 ? -10.758 0.329 -10.627 1.00 96.94 213 LEU A C 1
ATOM 1613 O O . LEU A 1 213 ? -11.177 -0.722 -10.137 1.00 96.94 213 LEU A O 1
ATOM 1617 N N . ASN A 1 214 ? -9.513 0.441 -11.100 1.00 96.50 214 ASN A N 1
ATOM 1618 C CA . ASN A 1 214 ? -8.568 -0.678 -11.082 1.00 96.50 214 ASN A CA 1
ATOM 1619 C C . ASN A 1 214 ? -8.236 -1.089 -9.640 1.00 96.50 214 ASN A C 1
ATOM 1621 O O . ASN A 1 214 ? -8.149 -2.277 -9.327 1.00 96.50 214 ASN A O 1
ATOM 1625 N N . TYR A 1 215 ? -8.094 -0.121 -8.735 1.00 97.62 215 TYR A N 1
ATOM 1626 C CA . TYR A 1 215 ? -7.791 -0.384 -7.334 1.00 97.62 215 TYR A CA 1
ATOM 1627 C C . TYR A 1 215 ? -8.947 -1.081 -6.609 1.00 97.62 215 TYR A C 1
ATOM 1629 O O . TYR A 1 215 ? -8.718 -2.054 -5.888 1.00 97.62 215 TYR A O 1
ATOM 1637 N N . ALA A 1 216 ? -10.190 -0.659 -6.859 1.00 97.94 216 ALA A N 1
ATOM 1638 C CA . ALA A 1 216 ? -11.389 -1.333 -6.368 1.00 97.94 216 ALA A CA 1
ATOM 1639 C C . ALA A 1 216 ? -11.459 -2.788 -6.864 1.00 97.94 216 ALA A C 1
ATOM 1641 O O . ALA A 1 216 ? -11.757 -3.695 -6.084 1.00 97.94 216 ALA A O 1
ATOM 1642 N N . GLY A 1 217 ? -11.102 -3.035 -8.131 1.00 97.69 217 GLY A N 1
ATOM 1643 C CA . GLY A 1 217 ? -10.966 -4.386 -8.680 1.00 97.69 217 GLY A CA 1
ATOM 1644 C C . GLY A 1 217 ? -9.927 -5.234 -7.936 1.00 97.69 217 GLY A C 1
ATOM 1645 O O . GLY A 1 217 ? -10.194 -6.387 -7.599 1.00 97.69 217 GLY A O 1
ATOM 1646 N N . CYS A 1 218 ? -8.775 -4.652 -7.590 1.00 97.12 218 CYS A N 1
ATOM 1647 C CA . CYS A 1 218 ? -7.745 -5.328 -6.793 1.00 97.12 218 CYS A CA 1
ATOM 1648 C C . CYS A 1 218 ? -8.220 -5.647 -5.366 1.00 97.12 218 CYS A C 1
ATOM 1650 O O . CYS A 1 218 ? -7.981 -6.749 -4.867 1.00 97.12 218 CYS A O 1
ATOM 1652 N N . MET A 1 219 ? -8.911 -4.704 -4.711 1.00 96.38 219 MET A N 1
ATOM 1653 C CA . MET A 1 219 ? -9.518 -4.921 -3.392 1.00 96.38 219 MET A CA 1
ATOM 1654 C C . MET A 1 219 ? -10.538 -6.063 -3.438 1.00 96.38 219 MET A C 1
ATOM 1656 O O . MET A 1 219 ? -10.495 -6.956 -2.590 1.00 96.38 219 MET A O 1
ATOM 1660 N N . SER A 1 220 ? -11.403 -6.065 -4.456 1.00 95.50 220 SER A N 1
ATOM 1661 C CA . SER A 1 220 ? -12.397 -7.116 -4.686 1.00 95.50 220 SER A CA 1
ATOM 1662 C C . SER A 1 220 ? -11.737 -8.485 -4.868 1.00 95.50 220 SER A C 1
ATOM 1664 O O . SER A 1 220 ? -12.078 -9.427 -4.153 1.00 95.50 220 SER A O 1
ATOM 1666 N N . TRP A 1 221 ? -10.712 -8.578 -5.724 1.00 94.50 221 TRP A N 1
ATOM 1667 C CA . TRP A 1 221 ? -9.952 -9.815 -5.938 1.00 94.50 221 TRP A CA 1
ATOM 1668 C C . TRP A 1 221 ? -9.316 -10.343 -4.645 1.00 94.50 221 TRP A C 1
ATOM 1670 O O . TRP A 1 221 ? -9.335 -11.543 -4.380 1.00 94.50 221 TRP A O 1
ATOM 1680 N N . ARG A 1 222 ? -8.798 -9.450 -3.789 1.00 91.06 222 ARG A N 1
ATOM 1681 C CA . ARG A 1 222 ? -8.196 -9.817 -2.495 1.00 91.06 222 ARG A CA 1
ATOM 1682 C C . ARG A 1 222 ? -9.233 -10.192 -1.422 1.00 91.06 222 ARG A C 1
ATOM 1684 O O . ARG A 1 222 ? -8.842 -10.659 -0.348 1.00 91.06 222 ARG A O 1
ATOM 1691 N N . GLY A 1 223 ? -10.526 -9.998 -1.695 1.00 91.75 223 GLY A N 1
ATOM 1692 C CA . GLY A 1 223 ? -11.626 -10.216 -0.753 1.00 91.75 223 GLY A CA 1
ATOM 1693 C C . GLY A 1 223 ? -11.785 -9.096 0.283 1.00 91.75 223 GLY A C 1
ATOM 1694 O O . GLY A 1 223 ? -12.416 -9.297 1.322 1.00 91.75 223 GLY A O 1
ATOM 1695 N N . MET A 1 224 ? -11.206 -7.920 0.032 1.00 93.38 224 MET A N 1
ATOM 1696 C CA . MET A 1 224 ? -11.253 -6.774 0.939 1.00 93.38 224 MET A CA 1
ATOM 1697 C C . MET A 1 224 ? -12.587 -6.037 0.789 1.00 93.38 224 MET A C 1
ATOM 1699 O O . MET A 1 224 ? -12.907 -5.509 -0.273 1.00 93.38 224 MET A O 1
ATOM 1703 N N . ARG A 1 225 ? -13.373 -5.971 1.869 1.00 94.88 225 ARG A N 1
ATOM 1704 C CA . ARG A 1 225 ? -14.672 -5.279 1.892 1.00 94.88 225 ARG A CA 1
ATOM 1705 C C . ARG A 1 225 ? -14.493 -3.842 2.361 1.00 94.88 225 ARG A C 1
ATOM 1707 O O . ARG A 1 225 ? -14.067 -3.628 3.490 1.00 94.88 225 ARG A O 1
ATOM 1714 N N . GLY A 1 226 ? -14.833 -2.848 1.554 1.00 95.25 226 GLY A N 1
ATOM 1715 C CA . GLY A 1 226 ? -14.624 -1.455 1.938 1.00 95.25 226 GLY A CA 1
ATOM 1716 C C . GLY A 1 226 ? -14.682 -0.502 0.758 1.00 95.25 226 GLY A C 1
ATOM 1717 O O . GLY A 1 226 ? -15.302 -0.816 -0.253 1.00 95.25 226 GLY A O 1
ATOM 1718 N N . ALA A 1 227 ? -14.019 0.640 0.901 1.00 96.31 227 ALA A N 1
ATOM 1719 C CA . ALA A 1 227 ? -13.930 1.663 -0.127 1.00 96.31 227 ALA A CA 1
ATOM 1720 C C . ALA A 1 227 ? -12.473 2.063 -0.379 1.00 96.31 227 ALA A C 1
ATOM 1722 O O . ALA A 1 227 ? -11.654 2.111 0.545 1.00 96.31 227 ALA A O 1
ATOM 1723 N N . CYS A 1 228 ? -12.179 2.399 -1.631 1.00 96.81 228 CYS A N 1
ATOM 1724 C CA . CYS A 1 228 ? -11.039 3.228 -1.982 1.00 96.81 228 CYS A CA 1
ATOM 1725 C C . CYS A 1 228 ? -11.524 4.620 -2.388 1.00 96.81 228 CYS A C 1
ATOM 1727 O O . CYS A 1 228 ? -12.594 4.754 -2.980 1.00 96.81 228 CYS A O 1
ATOM 1729 N N . TYR A 1 229 ? -10.749 5.645 -2.062 1.00 94.81 229 TYR A N 1
ATOM 1730 C CA . TYR A 1 229 ? -11.099 7.039 -2.322 1.00 94.81 229 TYR A CA 1
ATOM 1731 C C . TYR A 1 229 ? -9.865 7.828 -2.744 1.00 94.81 229 TYR A C 1
ATOM 1733 O O . TYR A 1 229 ? -8.743 7.428 -2.457 1.00 94.81 229 TYR A O 1
ATOM 1741 N N . THR A 1 230 ? -10.072 8.971 -3.385 1.00 92.12 230 THR A N 1
ATOM 1742 C CA . THR A 1 230 ? -9.015 9.946 -3.661 1.00 92.12 230 THR A CA 1
ATOM 1743 C C . THR A 1 230 ? -9.424 11.262 -3.028 1.00 92.12 230 THR A C 1
ATOM 1745 O O . THR A 1 230 ? -10.543 11.729 -3.238 1.00 92.12 230 THR A O 1
ATOM 1748 N N . GLY A 1 231 ? -8.534 11.844 -2.232 1.00 87.50 231 GLY A N 1
ATOM 1749 C CA . GLY A 1 231 ? -8.701 13.193 -1.711 1.00 87.50 231 GLY A CA 1
ATOM 1750 C C . GLY A 1 231 ? -8.117 14.227 -2.664 1.00 87.50 231 GLY A C 1
ATOM 1751 O O . GLY A 1 231 ? -7.305 13.918 -3.541 1.00 87.50 231 GLY A O 1
ATOM 1752 N N . ARG A 1 232 ? -8.502 15.488 -2.479 1.00 84.94 232 ARG A N 1
ATOM 1753 C CA . ARG A 1 232 ? -7.910 16.617 -3.197 1.00 84.94 232 ARG A CA 1
ATOM 1754 C C . ARG A 1 232 ? -7.570 17.712 -2.207 1.00 84.94 232 ARG A C 1
ATOM 1756 O O . ARG A 1 232 ? -8.455 18.253 -1.556 1.00 84.94 232 ARG A O 1
ATOM 1763 N N . ILE A 1 233 ? -6.294 18.065 -2.131 1.00 78.19 233 ILE A N 1
ATOM 1764 C CA . ILE A 1 233 ? -5.832 19.167 -1.295 1.00 78.19 233 ILE A CA 1
ATOM 1765 C C . ILE A 1 233 ? -5.833 20.438 -2.157 1.00 78.19 233 ILE A C 1
ATOM 1767 O O . ILE A 1 233 ? -5.120 20.482 -3.172 1.00 78.19 233 ILE A O 1
ATOM 1771 N N . PRO A 1 234 ? -6.611 21.479 -1.796 1.00 79.62 234 PRO A N 1
ATOM 1772 C CA . PRO A 1 234 ? -6.640 22.738 -2.535 1.00 79.62 234 PRO A CA 1
ATOM 1773 C C . PRO A 1 234 ? -5.232 23.303 -2.765 1.00 79.62 234 PRO A C 1
ATOM 1775 O O . PRO A 1 234 ? -4.397 23.328 -1.861 1.00 79.62 234 PRO A O 1
ATOM 1778 N N . GLY A 1 235 ? -4.940 23.695 -4.008 1.00 79.94 235 GLY A N 1
ATOM 1779 C CA . GLY A 1 235 ? -3.623 24.206 -4.411 1.00 79.94 235 GLY A CA 1
ATOM 1780 C C . GLY A 1 235 ? -2.485 23.174 -4.436 1.00 79.94 235 GLY A C 1
ATOM 1781 O O . GLY A 1 235 ? -1.347 23.544 -4.716 1.00 79.94 235 GLY A O 1
ATOM 1782 N N . ARG A 1 236 ? -2.749 21.890 -4.144 1.00 76.19 236 ARG A N 1
ATOM 1783 C CA . ARG A 1 236 ? -1.719 20.833 -4.084 1.00 76.19 236 ARG A CA 1
ATOM 1784 C C . ARG A 1 236 ? -2.040 19.560 -4.871 1.00 76.19 236 ARG A C 1
ATOM 1786 O O . ARG A 1 236 ? -1.131 18.764 -5.095 1.00 76.19 236 ARG A O 1
ATOM 1793 N N . GLY A 1 237 ? -3.279 19.409 -5.335 1.00 83.25 237 GLY A N 1
ATOM 1794 C CA . GLY A 1 237 ? -3.687 18.331 -6.236 1.00 83.25 237 GLY A CA 1
ATOM 1795 C C . GLY A 1 237 ? -4.272 17.122 -5.513 1.00 83.25 237 GLY A C 1
ATOM 1796 O O . GLY A 1 237 ? -4.772 17.236 -4.394 1.00 83.25 237 GLY A O 1
ATOM 1797 N N . GLU A 1 238 ? -4.271 15.984 -6.199 1.00 87.25 238 GLU A N 1
ATOM 1798 C CA . GLU A 1 238 ? -4.796 14.721 -5.677 1.00 87.25 238 GLU A CA 1
ATOM 1799 C C . GLU A 1 238 ? -3.904 14.149 -4.568 1.00 87.25 238 GLU A C 1
ATOM 1801 O O . GLU A 1 238 ? -2.696 14.398 -4.518 1.00 87.25 238 GLU A O 1
ATOM 1806 N N . SER A 1 239 ? -4.522 13.409 -3.651 1.00 84.25 239 SER A N 1
ATOM 1807 C CA . SER A 1 239 ? -3.862 12.821 -2.493 1.00 84.25 239 SER A CA 1
ATOM 1808 C C . SER A 1 239 ? -4.516 11.505 -2.089 1.00 84.25 239 SER A C 1
ATOM 1810 O O . SER A 1 239 ? -5.706 11.287 -2.295 1.00 84.25 239 SER A O 1
ATOM 1812 N N . ASP A 1 240 ? -3.735 10.638 -1.454 1.00 81.12 240 ASP A N 1
ATOM 1813 C CA . ASP A 1 240 ? -4.211 9.427 -0.782 1.00 81.12 240 ASP A CA 1
ATOM 1814 C C . ASP A 1 240 ? -4.651 9.694 0.667 1.00 81.12 240 ASP A C 1
ATOM 1816 O O . ASP A 1 240 ? -4.777 8.775 1.468 1.00 81.12 240 ASP A O 1
ATOM 1820 N N . GLU A 1 241 ? -4.860 10.960 1.002 1.00 81.50 241 GLU A N 1
ATOM 1821 C CA . GLU A 1 241 ? -5.271 11.432 2.318 1.00 81.50 241 GLU A CA 1
ATOM 1822 C C . GLU A 1 241 ? -6.657 12.074 2.179 1.00 81.50 241 GLU A C 1
ATOM 1824 O O . GLU A 1 241 ? -6.922 12.716 1.158 1.00 81.50 241 GLU A O 1
ATOM 1829 N N . VAL A 1 242 ? -7.521 11.877 3.180 1.00 64.81 242 VAL A N 1
ATOM 1830 C CA . VAL A 1 242 ? -8.839 12.535 3.320 1.00 64.81 242 VAL A CA 1
ATOM 1831 C C . VAL A 1 242 ? -8.744 13.862 4.041 1.00 64.81 242 VAL A C 1
ATOM 1833 O O . VAL A 1 242 ? -7.941 13.940 4.993 1.00 64.81 242 VAL A O 1
#

Organism: NCBI:txid1975037

Radius of gyration: 17.54 Å; chains: 1; bounding box: 42×44×51 Å

pLDDT: mean 88.58, std 9.04, range [53.03, 97.94]